Protein AF-A0AAW0PK08-F1 (afdb_monomer)

Secondary structure (DSSP, 8-state):
--SGGGGSBPPHHHHHHT-EE-SS-EE--SB--TT-TTHHHHHHHHHHHHSTT-TTEEEETTEEEE--SSHHHHHHHHHHHHHHHHHTTPPP-GGG---S-SEEEETTEEEETTEEEE-HHHHHHHHTPPPP-SHHHHHHHHHHHHHTGGGSTTHHHHTHHHHHHT-TTS-----HHHHHHHHHHHHHHHS-PPEEPP-TTSPPEEEEEEETTEEEEEEEEE-TTS-EEEEEEEE-------S---TTSSTTSSS-------

Sequence (262 aa):
MLKGYWQVPLTSHASDVSAFVTPDYFLQYTVMPFGLCNAPATFQQLVNKVLGGVPNCRAYLDDIVIYTNDWANHIATLREVFKRLSAATLTLNLAKCEFGQGTVQYLGQQVGGGKVCPVETKIAAIVAFPTPTARRELRRFLGMAGYYRRFCKNFSSVAAPLTALTSPSKPYIWSDECQKSFENLKAILCCTPVLSAPDFQRPFKLEVDASMVGAGAVLLQEDDQGIDHPGGGVTCKQILCAGPVSSALCEGAVGGTWLEFL

InterPro domains:
  IPR000477 Reverse transcriptase domain [PF00078] (3-110)
  IPR000477 Reverse transcriptase domain [PS50878] (1-111)
  IPR041577 Reverse transcriptase/retrotransposon-derived protein, RNase H-like domain [PF17919] (174-229)
  IPR043128 Reverse transcriptase/Diguanylate cyclase domain [G3DSA:3.30.70.270] (3-111)
  IPR043128 Reverse transcriptase/Diguanylate cyclase domain [G3DSA:3.30.70.270] (120-205)
  IPR043502 DNA/RNA polymerase superfamily [SSF56672] (2-230)
  IPR051320 Viral Replication and Maturation Polyprotein [PTHR33064] (2-222)

pLDDT: mean 74.96, std 19.28, range [22.72, 94.0]

Structure (mmCIF, N/CA/C/O backbone):
data_AF-A0AAW0PK08-F1
#
_entry.id   AF-A0AAW0PK08-F1
#
loop_
_atom_site.group_PDB
_atom_site.id
_atom_site.type_symbol
_atom_site.label_atom_id
_atom_site.label_alt_id
_atom_site.label_comp_id
_atom_site.label_asym_id
_atom_site.label_entity_id
_atom_site.label_seq_id
_atom_site.pdbx_PDB_ins_code
_atom_site.Cartn_x
_atom_site.Cartn_y
_atom_site.Cartn_z
_atom_site.occupancy
_atom_site.B_iso_or_equiv
_atom_site.auth_seq_id
_atom_site.auth_comp_id
_atom_site.auth_asym_id
_atom_site.auth_atom_id
_atom_site.pdbx_PDB_model_num
ATOM 1 N N . MET A 1 1 ? -10.060 -6.550 7.400 1.00 62.31 1 MET A N 1
ATOM 2 C CA . MET A 1 1 ? -11.310 -6.813 8.168 1.00 62.31 1 MET A CA 1
ATOM 3 C C . MET A 1 1 ? -12.102 -7.972 7.554 1.00 62.31 1 MET A C 1
ATOM 5 O O . MET A 1 1 ? -11.800 -8.370 6.433 1.00 62.31 1 MET A O 1
ATOM 9 N N . LEU A 1 2 ? -13.091 -8.552 8.252 1.00 67.00 2 LEU A N 1
ATOM 10 C CA . LEU A 1 2 ? -13.945 -9.609 7.682 1.00 67.00 2 LEU A CA 1
ATOM 11 C C . LEU A 1 2 ? -15.169 -8.995 6.988 1.00 67.00 2 LEU A C 1
ATOM 13 O O . LEU A 1 2 ? -16.054 -8.493 7.666 1.00 67.00 2 LEU A O 1
ATOM 17 N N . LYS A 1 3 ? -15.236 -9.050 5.649 1.00 70.62 3 LYS A N 1
ATOM 18 C CA . LYS A 1 3 ? -16.357 -8.492 4.858 1.00 70.62 3 LYS A CA 1
ATOM 19 C C . LYS A 1 3 ? -16.677 -7.023 5.219 1.00 70.62 3 LYS A C 1
ATOM 21 O O . LYS A 1 3 ? -17.840 -6.687 5.409 1.00 70.62 3 LYS A O 1
ATOM 26 N N . GLY A 1 4 ? -15.658 -6.158 5.308 1.00 70.69 4 GLY A N 1
ATOM 27 C CA . GLY A 1 4 ? -15.785 -4.781 5.818 1.00 70.69 4 GLY A CA 1
ATOM 28 C C . GLY A 1 4 ? -16.893 -3.957 5.150 1.00 70.69 4 GLY A C 1
ATOM 29 O O . GLY A 1 4 ? -17.687 -3.322 5.836 1.00 7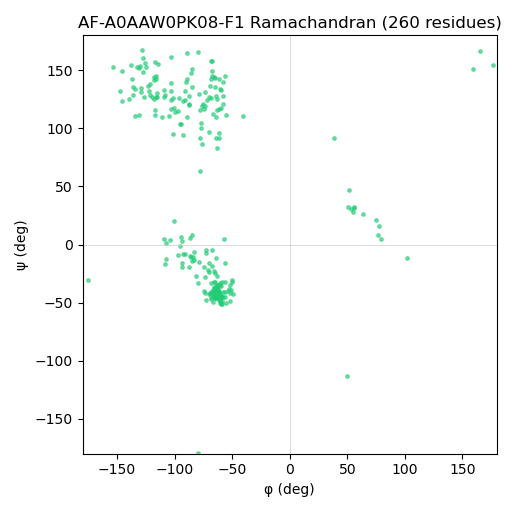0.69 4 GLY A O 1
ATOM 30 N N . TYR A 1 5 ? -17.029 -4.060 3.826 1.00 77.88 5 TYR A N 1
ATOM 31 C CA . TYR A 1 5 ? -18.079 -3.370 3.065 1.00 77.88 5 TYR A CA 1
ATOM 32 C C . TYR A 1 5 ? -19.501 -3.694 3.552 1.00 77.88 5 TYR A C 1
ATOM 34 O O . TYR A 1 5 ? -20.312 -2.793 3.733 1.00 77.88 5 TYR A O 1
ATOM 42 N N . TRP A 1 6 ? -19.774 -4.956 3.885 1.00 81.31 6 TRP A N 1
ATOM 43 C CA . TRP A 1 6 ? -21.103 -5.423 4.297 1.00 81.31 6 TRP A CA 1
ATOM 44 C C . TRP A 1 6 ? -21.511 -4.952 5.698 1.00 81.31 6 TRP A C 1
ATOM 46 O O . TRP A 1 6 ? -22.640 -5.185 6.115 1.00 81.31 6 TRP A O 1
ATOM 56 N N . GLN A 1 7 ? -20.599 -4.315 6.434 1.00 80.50 7 GLN A N 1
ATOM 57 C CA . GLN A 1 7 ? -20.859 -3.764 7.765 1.00 80.50 7 GLN A CA 1
ATOM 58 C C . GLN A 1 7 ? -21.317 -2.300 7.698 1.00 80.50 7 GLN A C 1
ATOM 60 O O . GLN A 1 7 ? -21.727 -1.743 8.712 1.00 80.50 7 GLN A O 1
ATOM 65 N N . VAL A 1 8 ? -21.263 -1.668 6.518 1.00 84.31 8 VAL A N 1
ATOM 66 C CA . VAL A 1 8 ? -21.657 -0.267 6.340 1.00 84.31 8 VAL A CA 1
ATOM 67 C C . VAL A 1 8 ? -23.093 -0.197 5.813 1.00 84.31 8 VAL A C 1
ATOM 69 O O . VAL A 1 8 ? -23.336 -0.638 4.686 1.00 84.31 8 VAL A O 1
ATOM 72 N N . PRO A 1 9 ? -24.050 0.353 6.582 1.00 87.25 9 PRO A N 1
ATOM 73 C CA . PRO A 1 9 ? -25.421 0.519 6.117 1.00 87.25 9 PRO A CA 1
ATOM 74 C C . PRO A 1 9 ? -25.503 1.575 5.008 1.00 87.25 9 PRO A C 1
ATOM 76 O O . PRO A 1 9 ? -24.813 2.598 5.052 1.00 87.25 9 PRO A O 1
ATOM 79 N N . LEU A 1 10 ? -26.360 1.331 4.017 1.00 89.44 10 LEU A N 1
ATOM 80 C CA . LEU A 1 10 ? -26.662 2.299 2.965 1.00 89.44 10 LEU A CA 1
ATOM 81 C C . LEU A 1 10 ? -27.752 3.276 3.423 1.00 89.44 10 LEU A C 1
ATOM 83 O O . LEU A 1 10 ? -28.619 2.944 4.230 1.00 89.44 10 LEU A O 1
ATOM 87 N N . THR A 1 11 ? -27.725 4.495 2.885 1.00 89.56 11 THR A N 1
ATOM 88 C CA . THR A 1 11 ? -28.860 5.423 2.999 1.00 89.56 11 THR A CA 1
ATOM 89 C C . THR A 1 11 ? -30.038 4.893 2.180 1.00 89.56 11 THR A C 1
ATOM 91 O O . THR A 1 11 ? -29.828 4.140 1.230 1.00 89.56 11 THR A O 1
ATOM 94 N N . SER A 1 12 ? -31.270 5.308 2.492 1.00 89.56 12 SER A N 1
ATOM 95 C CA . SER A 1 12 ? -32.465 4.907 1.725 1.00 89.56 12 SER A CA 1
ATOM 96 C C . SER A 1 12 ? -32.292 5.160 0.226 1.00 89.56 12 SER A C 1
ATOM 98 O O . SER A 1 12 ? -32.441 4.249 -0.577 1.00 89.56 12 SER A O 1
ATOM 100 N N . HIS A 1 13 ? -31.832 6.359 -0.136 1.00 89.50 13 HIS A N 1
ATOM 101 C CA . HIS A 1 13 ? -31.550 6.700 -1.527 1.00 89.50 13 HIS A CA 1
ATOM 102 C C . HIS A 1 13 ? -30.487 5.788 -2.166 1.00 89.50 13 HIS A C 1
ATOM 104 O O . HIS A 1 13 ? -30.664 5.325 -3.287 1.00 89.50 13 HIS A O 1
ATOM 110 N N . ALA A 1 14 ? -29.382 5.501 -1.466 1.00 86.75 14 ALA A N 1
ATOM 111 C CA . ALA A 1 14 ? -28.339 4.627 -2.004 1.00 86.75 14 ALA A CA 1
ATOM 112 C C . ALA A 1 14 ? -28.807 3.168 -2.131 1.00 86.75 14 ALA A C 1
ATOM 114 O O . ALA A 1 14 ? -28.396 2.478 -3.062 1.00 86.75 14 ALA A O 1
ATOM 115 N N . SER A 1 15 ? -29.678 2.717 -1.227 1.00 89.38 15 SER A N 1
ATOM 116 C CA . SER A 1 15 ? -30.337 1.415 -1.303 1.00 89.38 15 SER A CA 1
ATOM 117 C C . SER A 1 15 ? -31.181 1.312 -2.576 1.00 89.38 15 SER A C 1
ATOM 119 O O . SER A 1 15 ? -31.001 0.359 -3.329 1.00 89.38 15 SER A O 1
ATOM 121 N N . ASP A 1 16 ? -32.013 2.310 -2.880 1.00 88.81 16 ASP A N 1
ATOM 122 C CA . ASP A 1 16 ? -32.869 2.308 -4.078 1.00 88.81 16 ASP A CA 1
ATOM 123 C C . ASP A 1 16 ? -32.047 2.265 -5.379 1.00 88.81 16 ASP A C 1
ATOM 125 O O . ASP A 1 16 ? -32.368 1.532 -6.313 1.00 88.81 16 ASP A O 1
ATOM 129 N N . VAL A 1 17 ? -30.930 3.001 -5.425 1.00 88.88 17 VAL A N 1
ATOM 130 C CA . VAL A 1 17 ? -30.005 3.006 -6.576 1.00 88.88 17 VAL A CA 1
ATOM 131 C C . VAL A 1 17 ? -29.239 1.683 -6.710 1.00 88.88 17 VAL A C 1
ATOM 133 O O . VAL A 1 17 ? -28.796 1.330 -7.801 1.00 88.88 17 VAL A O 1
ATOM 136 N N . SER A 1 18 ? -29.086 0.931 -5.619 1.00 89.50 18 SER A N 1
ATOM 137 C CA . SER A 1 18 ? -28.386 -0.359 -5.603 1.00 89.50 18 SER A CA 1
ATOM 138 C C . SER A 1 18 ? -29.259 -1.553 -6.010 1.00 89.50 18 SER A C 1
ATOM 140 O O . SER A 1 18 ? -28.832 -2.700 -5.860 1.00 89.50 18 SER A O 1
ATOM 142 N N . ALA A 1 19 ? -30.480 -1.311 -6.491 1.00 90.00 19 ALA A N 1
ATOM 143 C CA . ALA A 1 19 ? -31.404 -2.374 -6.845 1.00 90.00 19 ALA A CA 1
ATOM 144 C C . ALA A 1 19 ? -30.868 -3.276 -7.971 1.00 90.00 19 ALA A C 1
ATOM 146 O O . ALA A 1 19 ? -30.220 -2.827 -8.919 1.00 90.00 19 ALA A O 1
ATOM 147 N N . PHE A 1 20 ? -31.150 -4.571 -7.864 1.00 90.88 20 PHE A N 1
ATOM 148 C CA . PHE A 1 20 ? -30.747 -5.592 -8.819 1.00 90.88 20 PHE A CA 1
ATOM 149 C C . PHE A 1 20 ? -31.887 -6.573 -9.086 1.00 90.88 20 PHE A C 1
ATOM 151 O O . PHE A 1 20 ? -32.783 -6.779 -8.264 1.00 90.88 20 PHE A O 1
ATOM 158 N N . VAL A 1 21 ? -31.835 -7.189 -10.264 1.00 92.81 21 VAL A N 1
ATOM 159 C CA . VAL A 1 21 ? -32.858 -8.123 -10.733 1.00 92.81 21 VAL A CA 1
ATOM 160 C C . VAL A 1 21 ? -32.293 -9.535 -10.714 1.00 92.81 21 VAL A C 1
ATOM 162 O O . VAL A 1 21 ? -31.223 -9.805 -11.257 1.00 92.81 21 VAL A O 1
ATOM 165 N N . THR A 1 22 ? -33.030 -10.436 -10.085 1.00 91.31 22 THR A N 1
ATOM 166 C CA . THR A 1 22 ? -32.895 -11.886 -10.238 1.00 91.31 22 THR A CA 1
ATOM 167 C C . THR A 1 22 ? -34.037 -12.380 -11.134 1.00 91.31 22 THR A C 1
ATOM 169 O O . THR A 1 22 ? -35.017 -11.650 -11.278 1.00 91.31 22 THR A O 1
ATOM 172 N N . PRO A 1 23 ? -33.960 -13.581 -11.739 1.00 94.00 23 PRO A N 1
ATOM 173 C CA . PRO A 1 23 ? -35.020 -14.084 -12.623 1.00 94.00 23 PRO A CA 1
ATOM 174 C C . PRO A 1 23 ? -36.431 -14.005 -12.022 1.00 94.00 23 PRO A C 1
ATOM 176 O O . PRO A 1 23 ? -37.384 -13.746 -12.750 1.00 94.00 23 PRO A O 1
ATOM 179 N N . ASP A 1 24 ? -36.533 -14.154 -10.699 1.00 93.94 24 ASP A N 1
ATOM 180 C CA . ASP A 1 24 ? -37.806 -14.225 -9.983 1.00 93.94 24 ASP A CA 1
ATOM 181 C C . ASP A 1 24 ? -38.119 -12.974 -9.135 1.00 93.94 24 ASP A C 1
ATOM 183 O O . ASP A 1 24 ? -39.267 -12.781 -8.738 1.00 93.94 24 ASP A O 1
ATOM 187 N N . TYR A 1 25 ? -37.133 -12.110 -8.839 1.00 93.19 25 TYR A N 1
ATOM 188 C CA . TYR A 1 25 ? -37.300 -11.001 -7.884 1.00 93.19 25 TYR A CA 1
ATOM 189 C C . TYR A 1 25 ? -36.522 -9.734 -8.234 1.00 93.19 25 TYR A C 1
ATOM 191 O O . TYR A 1 25 ? -35.394 -9.783 -8.728 1.00 93.19 25 TYR A O 1
ATOM 199 N N . PHE A 1 26 ? -37.094 -8.598 -7.837 1.00 92.31 26 PHE A N 1
ATOM 200 C CA . PHE A 1 26 ? -36.435 -7.298 -7.775 1.00 92.31 26 PHE A CA 1
ATOM 201 C C . PHE A 1 26 ? -36.039 -7.005 -6.323 1.00 92.31 26 PHE A C 1
ATOM 203 O O . PHE A 1 26 ? -36.903 -6.947 -5.449 1.00 92.31 26 PHE A O 1
ATOM 210 N N . LEU A 1 27 ? -34.741 -6.871 -6.054 1.00 92.62 27 LEU A N 1
ATOM 211 C CA . LEU A 1 27 ? -34.191 -6.723 -4.704 1.00 92.62 27 LEU A CA 1
ATOM 212 C C . LEU A 1 27 ? -33.284 -5.497 -4.625 1.00 92.62 27 LEU A C 1
ATOM 214 O O . LEU A 1 27 ? -32.778 -5.021 -5.635 1.00 92.62 27 LEU A O 1
ATOM 218 N N . GLN A 1 28 ? -33.037 -5.010 -3.412 1.00 91.50 28 GLN A N 1
ATOM 219 C CA . GLN A 1 28 ? -32.119 -3.902 -3.150 1.00 91.50 28 GLN A CA 1
ATOM 220 C C . GLN A 1 28 ? -31.184 -4.226 -1.990 1.00 91.50 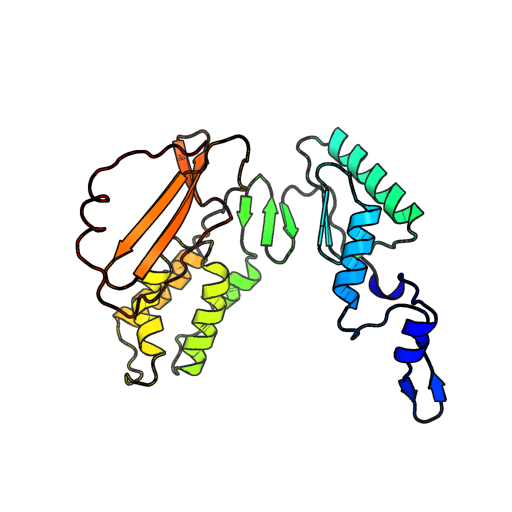28 GLN A C 1
ATOM 222 O O . GLN A 1 28 ? -31.532 -5.012 -1.104 1.00 91.50 28 GLN A O 1
ATOM 227 N N . TYR A 1 29 ? -29.992 -3.628 -1.988 1.00 91.62 29 TYR A N 1
ATOM 228 C CA . TYR A 1 29 ? -29.045 -3.810 -0.895 1.00 91.62 29 TYR A CA 1
ATOM 229 C C . TYR A 1 29 ? -29.328 -2.842 0.252 1.00 91.62 29 TYR A C 1
ATOM 231 O O . TYR A 1 29 ? -29.493 -1.645 0.052 1.00 91.62 29 TYR A O 1
ATOM 239 N N . THR A 1 30 ? -29.300 -3.353 1.480 1.00 88.88 30 THR A N 1
ATOM 240 C CA . THR A 1 30 ? -29.405 -2.544 2.708 1.00 88.88 30 THR A CA 1
ATOM 241 C C . THR A 1 30 ? -28.040 -2.158 3.284 1.00 88.88 30 THR A C 1
ATOM 243 O O . THR A 1 30 ? -27.920 -1.207 4.057 1.00 88.88 30 THR A O 1
ATOM 246 N N . VAL A 1 31 ? -26.994 -2.879 2.884 1.00 89.56 31 VAL A N 1
ATOM 247 C CA . VAL A 1 31 ? -25.594 -2.664 3.265 1.00 89.56 31 VAL A CA 1
ATOM 248 C C . VAL A 1 31 ? -24.743 -2.535 2.015 1.00 89.56 31 VAL A C 1
ATOM 250 O O . VAL A 1 31 ? -25.127 -3.029 0.962 1.00 89.56 31 VAL A O 1
ATOM 253 N N . MET A 1 32 ? -23.593 -1.880 2.117 1.00 88.94 32 MET A N 1
ATOM 254 C CA . MET A 1 32 ? -22.754 -1.544 0.972 1.00 88.94 32 MET A CA 1
ATOM 255 C C . MET A 1 32 ? -22.218 -2.808 0.263 1.00 88.94 32 MET A C 1
ATOM 257 O O . MET A 1 32 ? -21.356 -3.503 0.813 1.00 88.94 32 MET A O 1
ATOM 261 N N . PRO A 1 33 ? -22.693 -3.122 -0.963 1.00 87.94 33 PRO A N 1
ATOM 262 C CA . PRO A 1 33 ? -22.218 -4.270 -1.716 1.00 87.94 33 PRO A CA 1
ATOM 263 C C . PRO A 1 33 ? -20.882 -3.967 -2.399 1.00 87.94 33 PRO A C 1
ATOM 265 O O . PRO A 1 33 ? -20.466 -2.816 -2.572 1.00 87.94 33 PRO A O 1
ATOM 268 N N . PHE A 1 34 ? -20.220 -5.026 -2.857 1.00 82.62 34 PHE A N 1
ATOM 269 C CA . PHE A 1 34 ? -19.092 -4.886 -3.771 1.00 82.62 34 PHE A CA 1
ATOM 270 C C . PHE A 1 34 ? -19.562 -4.363 -5.136 1.00 82.62 34 PHE A C 1
ATOM 272 O O . PHE A 1 34 ? -20.636 -4.723 -5.606 1.00 82.62 34 PHE A O 1
ATOM 279 N N . GLY A 1 35 ? -18.732 -3.544 -5.787 1.00 83.06 35 GLY A N 1
ATOM 280 C CA . GLY A 1 35 ? -18.992 -3.028 -7.138 1.00 83.06 35 GLY A CA 1
ATOM 281 C C . GLY A 1 35 ? -19.498 -1.585 -7.198 1.00 83.06 35 GLY A C 1
ATOM 282 O O . GLY A 1 35 ? -19.466 -0.988 -8.270 1.00 83.06 35 GLY A O 1
ATOM 283 N N . LEU A 1 36 ? -19.884 -0.977 -6.070 1.00 84.38 36 LEU A N 1
ATOM 284 C CA . LEU A 1 36 ? -20.163 0.462 -6.035 1.00 84.38 36 LEU A CA 1
ATOM 285 C C . LEU A 1 36 ? -18.864 1.264 -6.192 1.00 84.38 36 LEU A C 1
ATOM 287 O O . LEU A 1 36 ? -17.929 1.089 -5.410 1.00 84.38 36 LEU A O 1
ATOM 291 N N . CYS A 1 37 ? -18.830 2.201 -7.147 1.00 84.00 37 CYS A N 1
ATOM 292 C CA . CYS A 1 37 ? -17.642 3.019 -7.441 1.00 84.00 37 CYS A CA 1
ATOM 293 C C . CYS A 1 37 ? -17.054 3.721 -6.207 1.00 84.00 37 CYS A C 1
ATOM 295 O O . CYS A 1 37 ? -15.837 3.796 -6.060 1.00 84.00 37 CYS A O 1
ATOM 297 N N . ASN A 1 38 ? -17.907 4.209 -5.304 1.00 84.75 38 ASN A N 1
ATOM 298 C CA . ASN A 1 38 ? -17.476 4.991 -4.143 1.00 84.75 38 ASN A CA 1
ATOM 299 C C . ASN A 1 38 ? -17.301 4.162 -2.864 1.00 84.75 38 ASN A C 1
ATOM 301 O O . ASN A 1 38 ? -16.882 4.710 -1.846 1.00 84.75 38 AS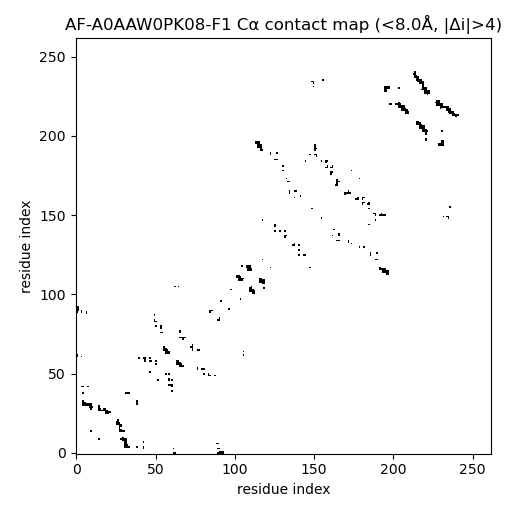N A O 1
ATOM 305 N N . ALA A 1 39 ? -17.572 2.853 -2.901 1.00 85.00 39 ALA A N 1
ATOM 306 C CA . ALA A 1 39 ? -17.511 2.015 -1.707 1.00 85.00 39 ALA A CA 1
ATOM 307 C C . ALA A 1 39 ? -16.144 2.053 -0.990 1.00 85.00 39 ALA A C 1
ATOM 309 O O . ALA A 1 39 ? -16.132 2.234 0.231 1.00 85.00 39 ALA A O 1
ATOM 310 N N . PRO A 1 40 ? -14.988 1.963 -1.684 1.00 85.19 40 PRO A N 1
ATOM 311 C CA . PRO A 1 40 ? -13.681 2.022 -1.022 1.00 85.19 40 PRO A CA 1
ATOM 312 C C . PRO A 1 40 ? -13.423 3.365 -0.329 1.00 85.19 40 PRO A C 1
ATOM 314 O O . PRO A 1 40 ? -12.889 3.404 0.777 1.00 85.19 40 PRO A O 1
ATOM 317 N N . ALA A 1 41 ? -13.839 4.472 -0.952 1.00 86.75 41 ALA A N 1
ATOM 318 C CA . ALA A 1 41 ? -13.656 5.811 -0.399 1.00 86.75 41 ALA A CA 1
ATOM 319 C C . ALA A 1 41 ? -14.519 6.024 0.853 1.00 86.75 41 ALA A C 1
ATOM 321 O O . ALA A 1 41 ? -14.023 6.504 1.873 1.00 86.75 41 ALA A O 1
ATOM 322 N N . THR A 1 42 ? -15.790 5.615 0.805 1.00 87.25 42 THR A N 1
ATOM 323 C CA . THR A 1 42 ? -16.698 5.672 1.957 1.00 87.25 42 THR A CA 1
ATOM 324 C C . THR A 1 42 ? -16.195 4.797 3.104 1.00 87.25 42 THR A C 1
ATOM 326 O O . THR A 1 42 ? -16.191 5.235 4.255 1.00 87.25 42 THR A O 1
ATOM 329 N N . PHE A 1 43 ? -15.700 3.593 2.800 1.00 86.50 43 PHE A N 1
ATOM 330 C CA . PHE A 1 43 ? -15.126 2.707 3.808 1.00 86.50 43 PHE A CA 1
ATOM 331 C C . PHE A 1 43 ? -13.868 3.305 4.449 1.00 86.50 43 PHE A C 1
ATOM 333 O O . PHE A 1 43 ? -13.769 3.361 5.673 1.00 86.50 43 PHE A O 1
ATOM 340 N N . GLN A 1 44 ? -12.945 3.852 3.652 1.00 87.88 44 GLN A N 1
ATOM 341 C CA . GLN A 1 44 ? -11.758 4.531 4.178 1.00 87.88 44 GLN A CA 1
ATOM 342 C C . GLN A 1 44 ? -12.130 5.703 5.097 1.00 87.88 44 GLN A C 1
ATOM 344 O O . GLN A 1 44 ? -11.502 5.891 6.138 1.00 87.88 44 GLN A O 1
ATOM 349 N N . GLN A 1 45 ? -13.152 6.489 4.746 1.00 88.12 45 GLN A N 1
ATOM 350 C CA . GLN A 1 45 ? -13.627 7.581 5.598 1.00 88.12 45 GLN A CA 1
ATOM 351 C C . GLN A 1 45 ? -14.177 7.074 6.935 1.00 88.12 45 GLN A C 1
ATOM 353 O O . GLN A 1 45 ? -13.897 7.682 7.967 1.00 88.12 45 GLN A O 1
ATOM 358 N N . LEU A 1 46 ? -14.927 5.969 6.936 1.00 88.44 46 LEU A N 1
ATOM 359 C CA . LEU A 1 46 ? -15.399 5.329 8.164 1.00 88.44 46 LEU A CA 1
ATOM 360 C C . LEU A 1 46 ? -14.219 4.895 9.039 1.00 88.44 46 LEU A C 1
ATOM 362 O O . LEU A 1 46 ? -14.159 5.262 10.210 1.00 88.44 46 LEU A O 1
ATOM 366 N N . VAL A 1 47 ? -13.258 4.172 8.465 1.00 88.38 47 VAL A N 1
ATOM 367 C CA . VAL A 1 47 ? -12.079 3.687 9.193 1.00 88.38 47 VAL A CA 1
ATOM 368 C C . VAL A 1 47 ? -11.258 4.855 9.752 1.00 88.38 47 VAL A C 1
ATOM 370 O O . VAL A 1 47 ? -10.872 4.825 10.919 1.00 88.38 47 VAL A O 1
ATOM 373 N N . ASN A 1 48 ? -11.078 5.930 8.978 1.00 88.56 48 ASN A N 1
ATOM 374 C CA . ASN A 1 48 ? -10.412 7.152 9.435 1.00 88.56 48 ASN A CA 1
ATOM 375 C C . ASN A 1 48 ? -11.163 7.849 10.577 1.00 88.56 48 ASN A C 1
ATOM 377 O O . ASN A 1 48 ? -10.524 8.417 11.456 1.00 88.56 48 ASN A O 1
ATOM 381 N N . LYS A 1 49 ? -12.502 7.819 10.590 1.00 89.69 49 LYS A N 1
ATOM 382 C CA . LYS A 1 49 ? -13.303 8.364 11.699 1.00 89.69 49 LYS A CA 1
ATOM 383 C C . LYS A 1 49 ? -13.177 7.512 12.960 1.00 89.69 49 LYS A C 1
ATOM 385 O O . LYS A 1 49 ? -13.016 8.061 14.043 1.00 89.69 49 LYS A O 1
ATOM 390 N N . VAL A 1 50 ? -13.217 6.185 12.826 1.00 89.25 50 VAL A N 1
ATOM 391 C CA . VAL A 1 50 ? -13.121 5.252 13.963 1.00 89.25 50 VAL A CA 1
ATOM 392 C C . VAL A 1 50 ? -11.720 5.281 14.580 1.00 89.25 50 VAL A C 1
ATOM 394 O O . VAL A 1 50 ? -11.572 5.394 15.795 1.00 89.25 50 VAL A O 1
ATOM 397 N N . LEU A 1 51 ? -10.676 5.222 13.755 1.00 88.19 51 LEU A N 1
ATOM 398 C CA . LEU A 1 51 ? -9.280 5.167 14.205 1.00 88.19 51 LEU A CA 1
ATOM 399 C C . LEU A 1 51 ? -8.610 6.546 14.276 1.00 88.19 51 LEU A C 1
ATOM 401 O O . LEU A 1 51 ? -7.429 6.650 14.607 1.00 88.19 51 LEU A O 1
ATOM 405 N N . GLY A 1 52 ? -9.357 7.613 13.992 1.00 87.50 52 GLY A N 1
ATOM 406 C CA . GLY A 1 52 ? -8.860 8.983 14.003 1.00 87.50 52 GLY A CA 1
ATOM 407 C C . GLY A 1 52 ? -8.292 9.373 15.366 1.00 87.50 52 GLY A C 1
ATOM 408 O O . GLY A 1 52 ? -8.941 9.206 16.399 1.00 87.50 52 GLY A O 1
ATOM 409 N N . GLY A 1 53 ? -7.061 9.881 15.379 1.00 85.00 53 GLY A N 1
ATOM 410 C CA . GLY A 1 53 ? -6.383 10.312 16.604 1.00 85.00 53 GLY A CA 1
ATOM 411 C C . GLY A 1 53 ? -5.777 9.187 17.448 1.00 85.00 53 GLY A C 1
ATOM 412 O O . GLY A 1 53 ? -5.258 9.475 18.521 1.00 85.00 53 GLY A O 1
ATOM 413 N N . VAL A 1 54 ? -5.806 7.925 16.997 1.00 86.50 54 VAL A N 1
ATOM 414 C CA . VAL A 1 54 ? -4.997 6.870 17.628 1.00 86.50 54 VAL A CA 1
ATOM 415 C C . VAL A 1 54 ? -3.534 7.057 17.200 1.00 86.50 54 VAL A C 1
ATOM 417 O O . VAL A 1 54 ? -3.252 7.033 15.997 1.00 86.50 54 VAL A O 1
ATOM 420 N N . PRO A 1 55 ? -2.590 7.253 18.138 1.00 82.12 55 PRO A N 1
ATOM 421 C CA . PRO A 1 55 ? -1.185 7.421 17.794 1.00 82.12 55 PRO A CA 1
ATOM 422 C C . PRO A 1 55 ? -0.620 6.129 17.198 1.00 82.12 55 PRO A C 1
ATOM 424 O O . PRO A 1 55 ? -0.984 5.027 17.603 1.00 82.12 55 PRO A O 1
ATOM 427 N N . ASN A 1 56 ? 0.285 6.277 16.230 1.00 85.19 56 ASN A N 1
ATOM 428 C CA . ASN A 1 56 ? 1.005 5.175 15.586 1.00 85.19 56 ASN A CA 1
ATOM 429 C C . ASN A 1 56 ? 0.121 4.051 15.007 1.00 85.19 56 ASN A C 1
ATOM 431 O O . ASN A 1 56 ? 0.510 2.884 14.938 1.00 85.19 56 ASN A O 1
ATOM 435 N N . CYS A 1 57 ? -1.080 4.425 14.572 1.00 86.94 57 CYS A N 1
ATOM 436 C CA . CYS A 1 57 ? -2.007 3.566 13.859 1.00 86.94 57 CYS A CA 1
ATOM 437 C C . CYS A 1 57 ? -2.213 4.131 12.453 1.00 86.94 57 CYS A C 1
ATOM 439 O O . CYS A 1 57 ? -2.525 5.312 12.275 1.00 86.94 57 CYS A O 1
ATOM 441 N N . ARG A 1 58 ? -2.022 3.295 11.435 1.00 86.31 58 ARG A N 1
ATOM 442 C CA . ARG A 1 58 ? -2.326 3.633 10.044 1.00 86.31 58 ARG A CA 1
ATOM 443 C C . ARG A 1 58 ? -3.299 2.605 9.510 1.00 86.31 58 ARG A C 1
ATOM 445 O O . ARG A 1 58 ? -3.139 1.411 9.736 1.00 86.31 58 ARG A O 1
ATOM 452 N N . ALA A 1 59 ? -4.301 3.083 8.793 1.00 85.38 59 ALA A N 1
ATOM 453 C CA . ALA A 1 59 ? -5.296 2.224 8.188 1.00 85.38 59 ALA A CA 1
ATOM 454 C C . ALA A 1 59 ? -5.444 2.564 6.712 1.00 85.38 59 ALA A C 1
ATOM 456 O O . ALA A 1 59 ? -5.592 3.733 6.343 1.00 85.38 59 ALA A O 1
ATOM 457 N N . TYR A 1 60 ? -5.408 1.533 5.881 1.00 82.19 60 TYR A N 1
ATOM 458 C CA . TYR A 1 60 ? -5.646 1.626 4.455 1.00 82.19 60 TYR A CA 1
ATOM 459 C C . TYR A 1 60 ? -6.661 0.560 4.057 1.00 82.19 60 TYR A C 1
ATOM 461 O O . TYR A 1 60 ? -6.378 -0.636 4.090 1.00 82.19 60 TYR A O 1
ATOM 469 N N . LEU A 1 61 ? -7.854 1.011 3.679 1.00 79.31 61 LEU A N 1
ATOM 470 C CA . LEU A 1 61 ? -9.019 0.184 3.401 1.00 79.31 61 LEU A CA 1
ATOM 471 C C . LEU A 1 61 ? -9.263 -0.820 4.539 1.00 79.31 61 LEU A C 1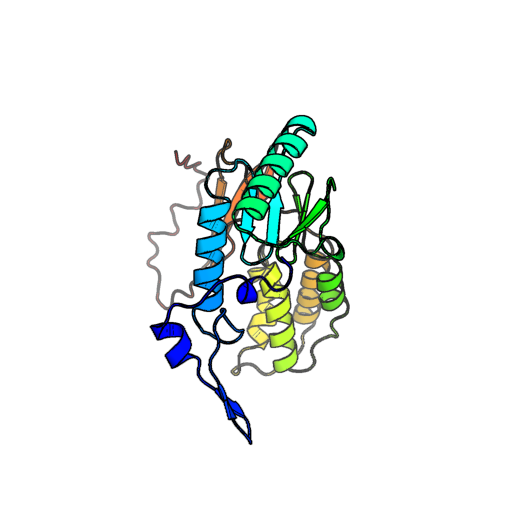
ATOM 473 O O . LEU A 1 61 ? -9.606 -0.428 5.652 1.00 79.31 61 LEU A O 1
ATOM 477 N N . ASP A 1 62 ? -9.090 -2.107 4.251 1.00 78.19 62 ASP A N 1
ATOM 478 C CA . ASP A 1 62 ? -9.339 -3.219 5.163 1.00 78.19 62 ASP A CA 1
ATOM 479 C C . ASP A 1 62 ? -8.150 -3.560 6.077 1.00 78.19 62 ASP A C 1
ATOM 481 O O . ASP A 1 62 ? -8.329 -4.355 7.013 1.00 78.19 62 ASP A O 1
ATOM 485 N N . ASP A 1 63 ? -6.974 -2.983 5.811 1.00 83.19 63 ASP A N 1
ATOM 486 C CA . ASP A 1 63 ? -5.716 -3.289 6.486 1.00 83.19 63 ASP A CA 1
ATOM 487 C C . ASP A 1 63 ? -5.375 -2.198 7.506 1.00 83.19 63 ASP A C 1
ATOM 489 O O . ASP A 1 63 ? -5.284 -1.011 7.184 1.00 83.19 63 ASP A O 1
ATOM 493 N N . ILE A 1 64 ? -5.169 -2.612 8.755 1.00 87.69 64 ILE A N 1
ATOM 494 C CA . ILE A 1 64 ? -4.755 -1.739 9.856 1.00 87.69 64 ILE A CA 1
ATOM 495 C C . ILE A 1 64 ? -3.373 -2.191 10.302 1.00 87.69 64 ILE A C 1
ATOM 497 O O . ILE A 1 64 ? -3.185 -3.359 10.637 1.00 87.69 64 ILE A O 1
ATOM 501 N N . VAL A 1 65 ? -2.427 -1.258 10.342 1.00 89.31 65 VAL A N 1
ATOM 502 C CA . VAL A 1 65 ? -1.087 -1.474 10.879 1.00 89.31 65 VAL A CA 1
ATOM 503 C C . VAL A 1 65 ? -0.882 -0.600 12.112 1.00 89.31 65 VAL A C 1
ATOM 505 O O . VAL A 1 65 ? -1.157 0.602 12.108 1.00 89.31 65 VAL A O 1
ATOM 508 N N . ILE A 1 66 ? -0.402 -1.228 13.180 1.00 89.69 66 ILE A N 1
ATOM 509 C CA . ILE A 1 66 ? -0.054 -0.580 14.443 1.00 89.69 66 ILE A CA 1
ATOM 510 C C . ILE A 1 66 ? 1.437 -0.797 14.643 1.00 89.69 66 ILE A C 1
ATOM 512 O O . ILE A 1 66 ? 1.905 -1.934 14.612 1.00 89.69 66 ILE A O 1
ATOM 516 N N . TYR A 1 67 ? 2.180 0.282 14.845 1.00 87.62 67 TYR A N 1
ATOM 517 C CA . TYR A 1 67 ? 3.627 0.239 15.028 1.00 87.62 67 TYR A CA 1
ATOM 518 C C . TYR A 1 67 ? 4.001 1.022 16.279 1.00 87.62 67 TYR A C 1
ATOM 520 O O . TYR A 1 67 ? 3.496 2.105 16.515 1.00 87.62 67 TYR A O 1
ATOM 528 N N . THR A 1 68 ? 4.866 0.485 17.126 1.00 87.75 68 THR A N 1
ATOM 529 C CA . THR A 1 68 ? 5.301 1.154 18.361 1.00 87.75 68 THR A CA 1
ATOM 530 C C . THR A 1 68 ? 6.688 0.654 18.728 1.00 87.75 68 THR A C 1
ATOM 532 O O . THR A 1 68 ? 7.012 -0.491 18.425 1.00 87.75 68 THR A O 1
ATOM 535 N N . ASN A 1 69 ? 7.467 1.472 19.434 1.00 85.56 69 ASN A N 1
ATOM 536 C CA . ASN A 1 69 ? 8.819 1.094 19.856 1.00 85.56 69 ASN A CA 1
ATOM 537 C C . ASN A 1 69 ? 8.823 0.228 21.129 1.00 85.56 69 ASN A C 1
ATOM 539 O O . ASN A 1 69 ? 9.705 -0.607 21.292 1.00 85.56 69 ASN A O 1
ATOM 543 N N . ASP A 1 70 ? 7.805 0.370 21.989 1.00 87.94 70 ASP A N 1
ATOM 544 C CA . ASP A 1 70 ? 7.716 -0.348 23.267 1.00 87.94 70 ASP A CA 1
ATOM 545 C C . ASP A 1 70 ? 6.527 -1.301 23.319 1.00 87.94 70 ASP A C 1
ATOM 547 O O . ASP A 1 70 ? 5.415 -0.962 22.902 1.00 87.94 70 ASP A O 1
ATOM 551 N N . TRP A 1 71 ? 6.723 -2.458 23.951 1.00 88.06 71 TRP A N 1
ATOM 552 C CA . TRP A 1 71 ? 5.668 -3.456 24.131 1.00 88.06 71 TRP A CA 1
ATOM 553 C C . TRP A 1 71 ? 4.489 -2.944 24.972 1.00 88.06 71 TRP A C 1
ATOM 555 O O . TRP A 1 71 ? 3.329 -3.178 24.632 1.00 88.06 71 TRP A O 1
ATOM 565 N N . ALA A 1 72 ? 4.760 -2.195 26.045 1.00 90.88 72 ALA A N 1
ATOM 566 C CA . ALA A 1 72 ? 3.710 -1.638 26.900 1.00 90.88 72 ALA A CA 1
ATOM 567 C C . ALA A 1 72 ? 2.802 -0.664 26.124 1.00 90.88 72 ALA A C 1
ATOM 569 O O . ALA A 1 72 ? 1.573 -0.770 26.184 1.00 90.88 72 ALA A O 1
ATOM 570 N N . ASN A 1 73 ? 3.411 0.220 25.326 1.00 90.12 73 ASN A N 1
ATOM 571 C CA . ASN A 1 73 ? 2.704 1.147 24.444 1.00 90.12 73 ASN A CA 1
ATOM 572 C C . ASN A 1 73 ? 1.954 0.403 23.327 1.00 90.12 73 ASN A C 1
ATOM 574 O O . ASN A 1 73 ? 0.831 0.783 22.984 1.00 90.12 73 ASN A O 1
ATOM 578 N N . HIS A 1 74 ? 2.525 -0.689 22.806 1.00 90.38 74 HIS A N 1
ATOM 579 C CA . HIS A 1 74 ? 1.879 -1.543 21.808 1.00 90.38 74 HIS A CA 1
ATOM 580 C C . HIS A 1 74 ? 0.556 -2.116 22.322 1.00 90.38 74 HIS A C 1
ATOM 582 O O . HIS A 1 74 ? -0.486 -1.969 21.683 1.00 90.38 74 HIS A O 1
ATOM 588 N N . ILE A 1 75 ? 0.575 -2.719 23.515 1.00 91.50 75 ILE A N 1
ATOM 589 C CA . ILE A 1 75 ? -0.613 -3.318 24.133 1.00 91.50 75 ILE A CA 1
ATOM 590 C C . ILE A 1 75 ? -1.663 -2.256 24.472 1.00 91.50 75 ILE A C 1
ATOM 592 O O . ILE A 1 75 ? -2.855 -2.489 24.263 1.00 91.50 75 ILE A O 1
ATOM 596 N N . ALA A 1 76 ? -1.247 -1.086 24.965 1.00 91.94 76 ALA A N 1
ATOM 597 C CA . ALA A 1 76 ? -2.164 0.023 25.225 1.00 91.94 76 ALA A CA 1
ATOM 598 C C . ALA A 1 76 ? -2.869 0.488 23.937 1.00 91.94 76 ALA A C 1
ATOM 600 O O . ALA A 1 76 ? -4.094 0.625 23.915 1.00 91.94 76 ALA A O 1
ATOM 601 N N . THR A 1 77 ? -2.111 0.641 22.848 1.00 91.62 77 THR A N 1
ATOM 602 C CA . THR A 1 77 ? -2.637 1.048 21.537 1.00 91.62 77 THR A CA 1
ATOM 603 C C . THR A 1 77 ? -3.575 -0.012 20.958 1.00 91.62 77 THR A C 1
ATOM 605 O O . THR A 1 77 ? -4.671 0.318 20.511 1.00 91.62 77 THR A O 1
ATOM 608 N N . LEU A 1 78 ? -3.206 -1.296 21.031 1.00 91.75 78 LEU A N 1
ATOM 609 C CA . LEU A 1 78 ? -4.055 -2.410 20.595 1.00 91.75 78 LEU A CA 1
ATOM 610 C C . LEU A 1 78 ? -5.395 -2.441 21.334 1.00 91.75 78 LEU A C 1
ATOM 612 O O . LEU A 1 78 ? -6.439 -2.595 20.702 1.00 91.75 78 LEU A O 1
ATOM 616 N N . ARG A 1 79 ? -5.386 -2.262 22.661 1.00 92.25 79 ARG A N 1
ATOM 617 C CA . ARG A 1 79 ? -6.622 -2.209 23.459 1.00 92.25 79 ARG A CA 1
ATOM 618 C C . ARG A 1 79 ? -7.532 -1.073 23.015 1.00 92.25 79 ARG A C 1
ATOM 620 O O . ARG A 1 79 ? -8.733 -1.290 22.874 1.00 92.25 79 ARG A O 1
ATOM 627 N N . GLU A 1 80 ? -6.973 0.109 22.776 1.00 92.44 80 GLU A N 1
ATOM 628 C CA . GLU A 1 80 ? -7.748 1.254 22.300 1.00 92.44 80 GLU A CA 1
ATOM 629 C C . GLU A 1 80 ? -8.327 0.996 20.903 1.00 92.44 80 GLU A C 1
ATOM 631 O O . GLU A 1 80 ? -9.519 1.206 20.680 1.00 92.44 80 GLU A O 1
ATOM 636 N N . VAL A 1 81 ? -7.530 0.450 19.979 1.00 91.81 81 VAL A N 1
ATOM 637 C CA . VAL A 1 81 ? -8.004 0.081 18.637 1.00 91.81 81 VAL A CA 1
ATOM 638 C C . VAL A 1 81 ? -9.144 -0.935 18.718 1.00 91.81 81 VAL A C 1
ATOM 640 O O . VAL A 1 81 ? -10.196 -0.713 18.120 1.00 91.81 81 VAL A O 1
ATOM 643 N N . PHE A 1 82 ? -8.998 -2.013 19.492 1.00 91.44 82 PHE A N 1
ATOM 644 C CA . PHE A 1 82 ? -10.057 -3.015 19.645 1.00 91.44 82 PHE A CA 1
ATOM 645 C C . PHE A 1 82 ? -11.315 -2.450 20.297 1.00 91.44 82 PHE A C 1
ATOM 647 O O . PHE A 1 82 ? -12.420 -2.768 19.858 1.00 91.44 82 PHE A O 1
ATOM 654 N N . LYS A 1 83 ? -11.172 -1.568 21.291 1.00 93.19 83 LYS A N 1
ATOM 655 C CA . LYS A 1 83 ? -12.305 -0.883 21.917 1.00 93.19 83 LYS A CA 1
ATOM 656 C C . LYS A 1 83 ? -13.086 -0.055 20.897 1.00 93.19 83 LYS A C 1
ATOM 658 O O . LYS A 1 83 ? -14.312 -0.142 20.855 1.00 93.19 83 LYS A O 1
ATOM 663 N N . ARG A 1 84 ? -12.397 0.708 20.044 1.00 91.94 84 ARG A N 1
ATOM 664 C CA . ARG A 1 84 ? -13.044 1.527 19.007 1.00 91.94 84 ARG A CA 1
ATOM 665 C C . ARG A 1 84 ? -13.678 0.696 17.902 1.00 91.94 84 ARG A C 1
ATOM 667 O O . ARG A 1 84 ? -14.795 0.995 17.494 1.00 91.94 84 ARG A O 1
ATOM 674 N N . LEU A 1 85 ? -13.005 -0.363 17.453 1.00 89.62 85 LEU A N 1
ATOM 675 C CA . LEU A 1 85 ? -13.571 -1.294 16.477 1.00 89.62 85 LEU A CA 1
ATOM 676 C C . LEU A 1 85 ? -14.831 -1.971 17.027 1.00 89.62 85 LEU A C 1
ATOM 678 O O . LEU A 1 85 ? -15.843 -2.015 16.334 1.00 89.62 85 LEU A O 1
ATOM 682 N N . SER A 1 86 ? -14.805 -2.408 18.290 1.00 90.62 86 SER A N 1
ATOM 683 C CA . SER A 1 86 ? -15.975 -2.979 18.962 1.00 90.62 86 SER A CA 1
ATOM 684 C C . SER A 1 86 ? -17.118 -1.971 19.085 1.00 90.62 86 SER A C 1
ATOM 686 O O . SER A 1 86 ? -18.265 -2.333 18.838 1.00 90.62 86 SER A O 1
ATOM 688 N N . ALA A 1 87 ? -16.828 -0.711 19.429 1.00 90.44 87 ALA A N 1
ATOM 689 C CA . ALA A 1 87 ? -17.836 0.348 19.512 1.00 90.44 87 ALA A CA 1
ATOM 690 C C . ALA A 1 87 ? -18.456 0.682 18.144 1.00 90.44 87 ALA A C 1
ATOM 692 O O . ALA A 1 87 ? -19.632 1.021 18.064 1.00 90.44 87 ALA A O 1
ATOM 693 N N . ALA A 1 88 ? -17.678 0.550 17.068 1.00 87.19 88 ALA A N 1
ATOM 694 C CA . ALA A 1 88 ? -18.128 0.726 15.690 1.00 87.19 88 ALA A CA 1
ATOM 695 C C . ALA A 1 88 ? -18.723 -0.552 15.068 1.00 87.19 88 ALA A C 1
ATOM 697 O O . ALA A 1 88 ? -19.022 -0.560 13.876 1.00 87.19 88 ALA A O 1
ATOM 698 N N . THR A 1 89 ? -18.884 -1.636 15.838 1.00 87.00 89 THR A N 1
ATOM 699 C CA . THR A 1 89 ? -19.367 -2.950 15.364 1.00 87.00 89 THR A CA 1
ATOM 700 C C . THR A 1 89 ? -18.555 -3.539 14.200 1.00 87.00 89 THR A C 1
ATOM 702 O O . THR A 1 89 ? -19.063 -4.323 13.400 1.00 87.00 89 THR A O 1
ATOM 705 N N . LEU A 1 90 ? -17.268 -3.184 14.111 1.00 85.44 90 LEU A N 1
ATOM 706 C CA . LEU A 1 90 ? -16.373 -3.660 13.063 1.00 85.44 90 LEU A CA 1
ATOM 707 C C . LEU A 1 90 ? -15.714 -4.983 13.456 1.00 85.44 90 LEU A C 1
ATOM 709 O O . LEU A 1 90 ? -15.083 -5.095 14.507 1.00 85.44 90 LEU A O 1
ATOM 713 N N . THR A 1 91 ? -15.819 -5.984 12.580 1.00 84.75 91 THR A N 1
ATOM 714 C CA . THR A 1 91 ? -15.311 -7.339 12.864 1.00 84.75 91 THR A CA 1
ATOM 715 C C . THR A 1 91 ? -13.972 -7.608 12.177 1.00 84.75 91 THR A C 1
ATOM 717 O O . THR A 1 91 ? -13.832 -7.497 10.952 1.00 84.75 91 THR A O 1
ATOM 720 N N . LEU A 1 92 ? -12.975 -8.018 12.966 1.00 85.81 92 LEU A N 1
ATOM 721 C CA . LEU A 1 92 ? -11.662 -8.433 12.473 1.00 85.81 92 LEU A CA 1
ATOM 722 C C . LEU A 1 92 ? -11.656 -9.913 12.082 1.00 85.81 92 LEU A C 1
ATOM 724 O O . LEU A 1 92 ? -12.326 -10.742 12.692 1.00 85.81 92 LEU A O 1
ATOM 728 N N . ASN A 1 93 ? -10.862 -10.253 11.067 1.00 85.56 93 ASN A N 1
ATOM 729 C CA . ASN A 1 93 ? -10.610 -11.644 10.711 1.00 85.56 93 ASN A CA 1
ATOM 730 C C . ASN A 1 93 ? -9.345 -12.123 11.429 1.00 85.56 93 ASN A C 1
ATOM 732 O O . ASN A 1 93 ? -8.250 -11.933 10.904 1.00 85.56 93 ASN A O 1
ATOM 736 N N . LEU A 1 94 ? -9.503 -12.754 12.595 1.00 84.56 94 LEU A N 1
ATOM 737 C CA . LEU A 1 94 ? -8.378 -13.213 13.418 1.00 84.56 94 LEU A CA 1
ATOM 738 C C . LEU A 1 94 ? -7.421 -14.150 12.669 1.00 84.56 94 LEU A C 1
ATOM 740 O O . LEU A 1 94 ? -6.222 -14.081 12.897 1.00 84.56 94 LEU A O 1
ATOM 744 N N . ALA A 1 95 ? -7.917 -14.964 11.730 1.00 84.00 95 ALA A N 1
ATOM 745 C CA . ALA A 1 95 ? -7.079 -15.876 10.947 1.00 84.00 95 ALA A CA 1
ATOM 746 C C . ALA A 1 95 ? -6.118 -15.156 9.982 1.00 84.00 95 ALA A C 1
ATOM 748 O O . ALA A 1 95 ? -5.164 -15.760 9.506 1.00 84.00 95 ALA A O 1
ATOM 749 N N . LYS A 1 96 ? -6.383 -13.882 9.667 1.00 83.50 96 LYS A N 1
ATOM 750 C CA . LYS A 1 96 ? -5.522 -13.029 8.832 1.00 83.50 96 LYS A CA 1
ATOM 751 C C . LYS A 1 96 ? -4.787 -11.958 9.642 1.00 83.50 96 LYS A C 1
ATOM 753 O O . LYS A 1 96 ? -4.116 -11.120 9.051 1.00 83.50 96 LYS A O 1
ATOM 758 N N . CYS A 1 97 ? -4.968 -11.926 10.961 1.00 86.12 97 CYS A N 1
ATOM 759 C CA . CYS A 1 97 ? -4.320 -10.944 11.815 1.00 86.12 97 CYS A CA 1
ATOM 760 C C . CYS A 1 97 ? -2.980 -11.483 12.315 1.00 86.12 97 CYS A C 1
ATOM 762 O O . CYS A 1 97 ? -2.899 -12.587 12.847 1.00 86.12 97 CYS A O 1
ATOM 764 N N . GLU A 1 98 ? -1.950 -10.655 12.200 1.00 86.69 98 GLU A N 1
ATOM 765 C CA . GLU A 1 98 ? -0.619 -10.908 12.738 1.00 86.69 98 GLU A CA 1
ATOM 766 C C . GLU A 1 98 ? -0.387 -9.953 13.913 1.00 86.69 98 GLU A C 1
ATOM 768 O O . GLU A 1 98 ? -0.576 -8.744 13.780 1.00 86.69 98 GLU A O 1
ATOM 773 N N . PHE A 1 99 ? -0.007 -10.485 15.077 1.00 86.81 99 PHE A N 1
ATOM 774 C CA . PHE A 1 99 ? 0.195 -9.693 16.294 1.00 86.81 99 PHE A CA 1
ATOM 775 C C . PHE A 1 99 ? 1.623 -9.837 16.814 1.00 86.81 99 PHE A C 1
ATOM 777 O O . PHE A 1 99 ? 2.160 -10.942 16.848 1.00 86.81 99 PHE A O 1
ATOM 784 N N . GLY A 1 100 ? 2.217 -8.721 17.253 1.00 82.75 100 GLY A N 1
ATOM 785 C CA . GLY A 1 100 ? 3.507 -8.710 17.949 1.00 82.75 100 GLY A CA 1
ATOM 786 C C . GLY A 1 100 ? 4.700 -9.205 17.126 1.00 82.75 100 GLY A C 1
ATOM 787 O O . GLY A 1 100 ? 5.661 -9.707 17.702 1.00 82.75 100 GLY A O 1
ATOM 788 N N . GLN A 1 101 ? 4.648 -9.096 15.797 1.00 84.75 101 GLN A N 1
ATOM 789 C CA . GLN A 1 101 ? 5.757 -9.497 14.933 1.00 84.75 101 GLN A CA 1
ATOM 790 C C . GLN A 1 101 ? 6.735 -8.338 14.707 1.00 84.75 101 GLN A C 1
ATOM 792 O O . GLN A 1 101 ? 6.326 -7.190 14.547 1.00 84.75 101 GLN A O 1
ATOM 797 N N . GLY A 1 102 ? 8.036 -8.645 14.649 1.00 81.62 102 GLY A N 1
ATOM 798 C CA . GLY A 1 102 ? 9.076 -7.659 14.323 1.00 81.62 102 GLY A CA 1
ATOM 799 C C . GLY A 1 102 ? 9.065 -7.216 12.854 1.00 81.62 102 GLY A C 1
ATOM 800 O O . GLY A 1 102 ? 9.555 -6.134 12.529 1.00 81.62 102 GLY A O 1
ATOM 801 N N . THR A 1 103 ? 8.482 -8.034 11.974 1.00 81.25 103 THR A N 1
ATOM 802 C CA . THR A 1 103 ? 8.239 -7.730 10.560 1.00 81.25 103 THR A CA 1
ATOM 803 C C . THR A 1 103 ? 6.837 -8.181 10.181 1.00 81.25 103 THR A C 1
ATOM 805 O O . THR A 1 103 ? 6.471 -9.302 10.513 1.00 81.25 103 THR A O 1
ATOM 808 N N . VAL A 1 104 ? 6.091 -7.356 9.452 1.00 84.75 104 VAL A N 1
ATOM 809 C CA . VAL A 1 104 ? 4.731 -7.660 8.980 1.00 84.75 104 VAL A CA 1
ATOM 810 C C . VAL A 1 104 ? 4.595 -7.378 7.490 1.00 84.75 104 VAL A C 1
ATOM 812 O O . VAL A 1 104 ? 5.296 -6.525 6.939 1.00 84.75 104 VAL A O 1
ATOM 815 N N . GLN A 1 105 ? 3.679 -8.073 6.820 1.00 82.94 105 GLN A N 1
ATOM 816 C CA . GLN A 1 105 ? 3.338 -7.762 5.436 1.00 82.94 105 GLN A CA 1
ATOM 817 C C . GLN A 1 105 ? 2.241 -6.688 5.392 1.00 82.94 105 GLN A C 1
ATOM 819 O O . GLN A 1 105 ? 1.135 -6.896 5.877 1.00 82.94 105 GLN A O 1
ATOM 824 N N . TYR A 1 106 ? 2.522 -5.539 4.777 1.00 80.94 106 TYR A N 1
ATOM 825 C CA . TYR A 1 106 ? 1.581 -4.424 4.648 1.00 80.94 106 TYR A CA 1
ATOM 826 C C . TYR A 1 106 ? 1.621 -3.842 3.229 1.00 80.94 106 TYR A C 1
ATOM 828 O O . TYR A 1 106 ? 2.690 -3.558 2.692 1.00 80.94 106 TYR A O 1
ATOM 836 N N . LEU A 1 107 ? 0.455 -3.706 2.582 1.00 77.31 107 LEU A N 1
ATOM 837 C CA . LEU A 1 107 ? 0.299 -3.185 1.209 1.00 77.31 107 LEU A CA 1
ATOM 838 C C . LEU A 1 107 ? 1.209 -3.852 0.156 1.00 77.31 107 LEU A C 1
ATOM 840 O O . LEU A 1 107 ? 1.633 -3.235 -0.824 1.00 77.31 107 LEU A O 1
ATOM 844 N N . GLY A 1 108 ? 1.503 -5.142 0.339 1.00 74.56 108 GLY A N 1
ATOM 845 C CA . GLY A 1 108 ? 2.360 -5.908 -0.567 1.00 74.56 108 GLY A CA 1
ATOM 846 C C . GLY A 1 108 ? 3.855 -5.603 -0.438 1.00 74.56 108 GLY A C 1
ATOM 847 O O . GLY A 1 108 ? 4.597 -5.882 -1.384 1.00 74.56 108 GLY A O 1
ATOM 848 N N . GLN A 1 109 ? 4.272 -5.049 0.701 1.00 75.56 109 GLN A N 1
ATOM 849 C CA . GLN A 1 109 ? 5.653 -4.854 1.141 1.00 75.56 109 GLN A CA 1
ATOM 850 C C . GLN A 1 109 ? 5.834 -5.516 2.514 1.00 75.56 109 GLN A C 1
ATOM 852 O O . GLN A 1 109 ? 4.871 -5.671 3.261 1.00 75.56 109 GLN A O 1
ATOM 857 N N . GLN A 1 110 ? 7.047 -5.938 2.842 1.00 79.88 110 GLN A N 1
ATOM 858 C CA . GLN A 1 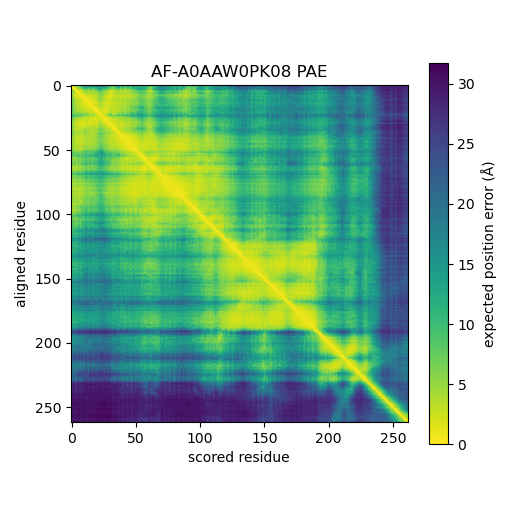110 ? 7.424 -6.385 4.177 1.00 79.88 110 GLN A CA 1
ATOM 859 C C . GLN A 1 110 ? 8.000 -5.191 4.939 1.00 79.88 110 GLN A C 1
ATOM 861 O O . GLN A 1 110 ? 8.939 -4.550 4.474 1.00 79.88 110 GLN A O 1
ATOM 866 N N . VAL A 1 111 ? 7.421 -4.869 6.090 1.00 80.94 111 VAL A N 1
ATOM 867 C CA . VAL A 1 111 ? 7.786 -3.706 6.903 1.00 80.94 111 VAL A CA 1
ATOM 868 C C . VAL A 1 111 ? 8.217 -4.188 8.280 1.00 80.94 111 VAL A C 1
ATOM 870 O O . VAL A 1 111 ? 7.488 -4.941 8.921 1.00 80.94 111 VAL A O 1
ATOM 873 N N . GLY A 1 112 ? 9.384 -3.758 8.754 1.00 79.56 112 GLY A N 1
ATOM 874 C CA . GLY A 1 112 ? 9.853 -4.087 10.100 1.00 79.56 112 GLY A CA 1
ATOM 875 C C . GLY A 1 112 ? 11.247 -3.553 10.398 1.00 79.56 112 GLY A C 1
ATOM 876 O O . GLY A 1 112 ? 12.027 -3.310 9.484 1.00 79.56 112 GLY A O 1
ATOM 877 N N . GLY A 1 113 ? 11.554 -3.321 11.677 1.00 74.69 113 GLY A N 1
ATOM 878 C CA . GLY A 1 113 ? 12.875 -2.840 12.112 1.00 74.69 113 GLY A CA 1
ATOM 879 C C . GLY A 1 113 ? 13.345 -1.535 11.449 1.00 74.69 113 GLY A C 1
ATOM 880 O O . GLY A 1 113 ? 14.536 -1.383 11.199 1.00 74.69 113 GLY A O 1
ATOM 881 N N . GLY A 1 114 ? 12.420 -0.632 11.092 1.00 70.75 114 GLY A N 1
ATOM 882 C CA . GLY A 1 114 ? 12.729 0.617 10.373 1.00 70.75 114 GLY A CA 1
ATOM 883 C C . GLY A 1 114 ? 13.000 0.442 8.873 1.00 70.75 114 GLY A C 1
ATOM 884 O O . GLY A 1 114 ? 13.406 1.386 8.201 1.00 70.75 114 GLY A O 1
ATOM 885 N N . LYS A 1 115 ? 12.770 -0.759 8.339 1.00 71.31 115 LYS A N 1
ATOM 886 C CA . LYS A 1 115 ? 13.095 -1.157 6.972 1.00 71.31 115 LYS A CA 1
ATOM 887 C C . LYS A 1 115 ? 11.830 -1.515 6.204 1.00 71.31 115 LYS A C 1
ATOM 889 O O . LYS A 1 115 ? 10.910 -2.135 6.743 1.00 71.31 115 LYS A O 1
ATOM 894 N N . VAL A 1 116 ? 11.796 -1.134 4.932 1.00 72.62 116 VAL A N 1
ATOM 895 C CA . VAL A 1 116 ? 10.742 -1.497 3.986 1.00 72.62 116 VAL A CA 1
ATOM 896 C C . VAL A 1 116 ? 11.365 -2.318 2.868 1.00 72.62 116 VAL A C 1
ATOM 898 O O . VAL A 1 116 ? 12.192 -1.826 2.098 1.00 72.62 116 VAL A O 1
ATOM 901 N N . CYS A 1 117 ? 10.939 -3.573 2.775 1.00 71.12 117 CYS A N 1
ATOM 902 C CA . CYS A 1 117 ? 11.419 -4.537 1.801 1.00 71.12 117 CYS A CA 1
ATOM 903 C C . CYS A 1 117 ? 10.288 -4.959 0.849 1.00 71.12 117 CYS A C 1
ATOM 905 O O . CYS A 1 117 ? 9.126 -5.076 1.248 1.00 71.12 117 CYS A O 1
ATOM 907 N N . PRO A 1 118 ? 10.588 -5.215 -0.429 1.00 70.06 118 PRO A N 1
ATOM 908 C CA . PRO A 1 118 ? 9.657 -5.891 -1.313 1.00 70.06 118 PRO A CA 1
ATOM 909 C C . PRO A 1 118 ? 9.448 -7.348 -0.878 1.00 70.06 118 PRO A C 1
ATOM 911 O O . PRO A 1 118 ? 10.334 -7.986 -0.323 1.00 70.06 118 PRO A O 1
ATOM 914 N N . VAL A 1 119 ? 8.254 -7.882 -1.134 1.00 73.94 119 VAL A N 1
ATOM 915 C CA . VAL A 1 119 ? 7.919 -9.273 -0.795 1.00 73.94 119 VAL A CA 1
ATOM 916 C C . VAL A 1 119 ? 8.663 -10.229 -1.730 1.00 73.94 119 VAL A C 1
ATOM 918 O O . VAL A 1 119 ? 8.477 -10.156 -2.949 1.00 73.94 119 VAL A O 1
ATOM 921 N N . GLU A 1 120 ? 9.429 -11.164 -1.163 1.00 70.38 120 GLU A N 1
ATOM 922 C CA . GLU A 1 120 ? 10.252 -12.143 -1.895 1.00 70.38 120 GLU A CA 1
ATOM 923 C C . GLU A 1 120 ? 9.490 -12.901 -2.984 1.00 70.38 120 GLU A C 1
ATOM 925 O O . GLU A 1 120 ? 10.012 -13.091 -4.079 1.00 70.38 120 GLU A O 1
ATOM 930 N N . THR A 1 121 ? 8.229 -13.275 -2.748 1.00 69.06 121 THR A N 1
ATOM 931 C CA . THR A 1 121 ? 7.430 -14.027 -3.732 1.00 69.06 121 THR A CA 1
ATOM 932 C C . THR A 1 121 ? 7.235 -13.269 -5.045 1.00 69.06 121 THR A C 1
ATOM 934 O O . THR A 1 121 ? 7.210 -13.87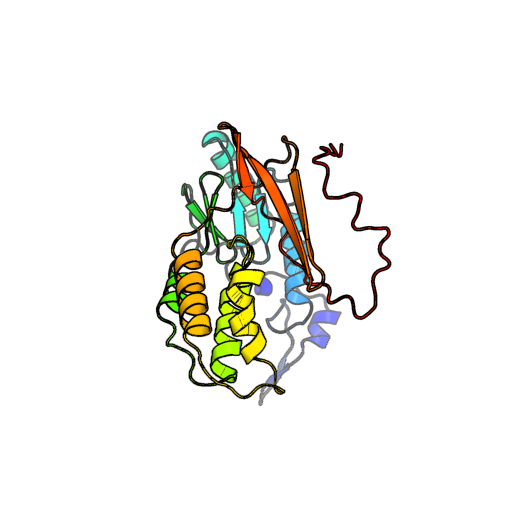6 -6.117 1.00 69.06 121 THR A O 1
ATOM 937 N N . LYS A 1 122 ? 7.137 -11.935 -4.995 1.00 74.62 122 LYS A N 1
ATOM 938 C CA . LYS A 1 122 ? 7.017 -11.105 -6.200 1.00 74.62 122 LYS A CA 1
ATOM 939 C C . LYS A 1 122 ? 8.367 -10.892 -6.882 1.00 74.62 122 LYS A C 1
ATOM 941 O O . LYS A 1 122 ? 8.411 -10.824 -8.108 1.00 74.62 122 LYS A O 1
ATOM 946 N N . ILE A 1 123 ? 9.451 -10.830 -6.109 1.00 77.50 123 ILE A N 1
ATOM 947 C CA . ILE A 1 123 ? 10.818 -10.741 -6.638 1.00 77.50 123 ILE A CA 1
ATOM 948 C C . ILE A 1 123 ? 11.175 -12.043 -7.355 1.00 77.50 123 ILE A C 1
ATOM 950 O O . ILE A 1 123 ? 11.622 -12.002 -8.497 1.00 77.50 123 ILE A O 1
ATOM 954 N N . ALA A 1 124 ? 10.877 -13.198 -6.756 1.00 81.62 124 ALA A N 1
ATOM 955 C CA . ALA A 1 124 ? 11.127 -14.514 -7.341 1.00 81.62 124 ALA A CA 1
ATOM 956 C C . ALA A 1 124 ? 10.509 -14.656 -8.742 1.00 81.62 124 ALA A C 1
ATOM 958 O O . ALA A 1 124 ? 11.153 -15.168 -9.656 1.00 81.62 124 ALA A O 1
ATOM 959 N N . ALA A 1 125 ? 9.299 -14.123 -8.950 1.00 83.25 125 ALA A N 1
ATOM 960 C CA . ALA A 1 125 ? 8.652 -14.108 -10.262 1.00 83.25 125 ALA A CA 1
ATOM 961 C C . ALA A 1 125 ? 9.394 -13.243 -11.301 1.00 83.25 125 ALA A C 1
ATOM 963 O O . ALA A 1 125 ? 9.377 -13.564 -12.488 1.00 83.25 125 ALA A O 1
ATOM 964 N N . ILE A 1 126 ? 10.047 -12.156 -10.878 1.00 83.25 126 ILE A N 1
ATOM 965 C CA . ILE A 1 126 ? 10.871 -11.307 -11.753 1.00 83.25 126 ILE A CA 1
ATOM 966 C C . ILE A 1 126 ? 12.195 -12.005 -12.087 1.00 83.25 126 ILE A C 1
ATOM 968 O O . ILE A 1 126 ? 12.641 -11.973 -13.234 1.00 83.25 126 ILE A O 1
ATOM 972 N N . VAL A 1 127 ? 12.801 -12.682 -11.112 1.00 82.69 127 VAL A N 1
ATOM 973 C CA . VAL A 1 127 ? 14.053 -13.432 -11.295 1.00 82.69 127 VAL A CA 1
ATOM 974 C C . VAL A 1 127 ? 13.855 -14.600 -12.256 1.00 82.69 127 VAL A C 1
ATOM 976 O O . VAL A 1 127 ? 14.619 -14.755 -13.213 1.00 82.69 127 VAL A O 1
ATOM 979 N N . ALA A 1 128 ? 12.778 -15.360 -12.057 1.00 86.69 128 ALA A N 1
ATOM 980 C CA . ALA A 1 128 ? 12.397 -16.491 -12.897 1.00 86.69 128 ALA A CA 1
ATOM 981 C C . ALA A 1 128 ? 11.844 -16.084 -14.275 1.00 86.69 128 ALA A C 1
ATOM 983 O O . ALA A 1 128 ? 11.566 -16.951 -15.102 1.00 86.69 128 ALA A O 1
ATOM 984 N N . PHE A 1 129 ? 11.667 -14.786 -14.548 1.00 88.31 129 PHE A N 1
ATOM 985 C CA . PHE A 1 129 ? 11.112 -14.323 -15.817 1.00 88.31 129 PHE A CA 1
ATOM 986 C C . PHE A 1 129 ? 12.045 -14.704 -16.987 1.00 88.31 129 PHE A C 1
ATOM 988 O O . PHE A 1 129 ? 13.227 -14.350 -16.944 1.00 88.31 129 PHE A O 1
ATOM 995 N N . PRO A 1 130 ? 11.573 -15.405 -18.032 1.00 90.38 130 PRO A N 1
ATOM 996 C CA . PRO A 1 130 ? 12.424 -15.819 -19.148 1.00 90.38 130 PRO A CA 1
ATOM 997 C C . PRO A 1 130 ? 12.895 -14.616 -19.973 1.00 90.38 130 PRO A C 1
ATOM 999 O O . PRO A 1 130 ? 12.259 -13.563 -19.964 1.00 90.38 130 PRO A O 1
ATOM 1002 N N . THR A 1 131 ? 13.999 -14.760 -20.706 1.00 90.81 131 THR A N 1
ATOM 1003 C CA . THR A 1 131 ? 14.474 -13.704 -21.610 1.00 90.81 131 THR A CA 1
ATOM 1004 C C . THR A 1 131 ? 13.381 -13.380 -22.637 1.00 90.81 131 THR A C 1
ATOM 1006 O O . THR A 1 131 ? 12.945 -14.284 -23.353 1.00 90.81 131 THR A O 1
ATOM 1009 N N . PRO A 1 132 ? 12.895 -12.127 -22.707 1.00 90.62 132 PRO A N 1
ATOM 1010 C CA . PRO A 1 132 ? 11.774 -11.790 -23.567 1.00 90.62 132 PRO A CA 1
ATOM 1011 C C . PRO A 1 132 ? 12.177 -11.892 -25.040 1.00 90.62 132 PRO A C 1
ATOM 1013 O O . PRO A 1 132 ? 13.127 -11.260 -25.501 1.00 90.62 132 PRO A O 1
ATOM 1016 N N . THR A 1 133 ? 11.407 -12.661 -25.800 1.00 88.38 133 THR A N 1
ATOM 1017 C CA . THR A 1 133 ? 11.622 -12.882 -27.240 1.00 88.38 133 THR A CA 1
ATOM 1018 C C . THR A 1 133 ? 10.815 -11.912 -28.099 1.00 88.38 133 THR A C 1
ATOM 1020 O O . THR A 1 133 ? 11.113 -11.716 -29.275 1.00 88.38 133 THR A O 1
ATOM 1023 N N . ALA A 1 134 ? 9.816 -11.255 -27.501 1.00 88.38 134 ALA A N 1
ATOM 1024 C CA . ALA A 1 134 ? 8.946 -10.301 -28.171 1.00 88.38 134 ALA A CA 1
ATOM 1025 C C . ALA A 1 134 ? 8.795 -8.987 -27.391 1.00 88.38 134 ALA A C 1
ATOM 1027 O O . ALA A 1 134 ? 8.765 -8.955 -26.159 1.00 88.38 134 ALA A O 1
ATOM 1028 N N . ARG A 1 135 ? 8.533 -7.888 -28.117 1.00 89.25 135 ARG A N 1
ATOM 1029 C CA . ARG A 1 135 ? 8.253 -6.557 -27.532 1.00 89.25 135 ARG A CA 1
ATOM 1030 C C . ARG A 1 135 ? 7.152 -6.579 -26.465 1.00 89.25 135 ARG A C 1
ATOM 1032 O O . ARG A 1 135 ? 7.208 -5.812 -25.506 1.00 89.25 135 ARG A O 1
ATOM 1039 N N . ARG A 1 136 ? 6.133 -7.431 -26.630 1.00 88.81 136 ARG A N 1
ATOM 1040 C CA . ARG A 1 136 ? 5.032 -7.577 -25.661 1.00 88.81 136 ARG A CA 1
ATOM 1041 C C . ARG A 1 136 ? 5.532 -8.119 -24.320 1.00 88.81 136 ARG A C 1
ATOM 1043 O O . ARG A 1 136 ? 5.131 -7.612 -23.276 1.00 88.81 136 ARG A O 1
ATOM 1050 N N . GLU A 1 137 ? 6.409 -9.116 -24.356 1.00 89.81 137 GLU A N 1
ATOM 1051 C CA . GLU A 1 137 ? 7.011 -9.724 -23.167 1.00 89.81 137 GLU A CA 1
ATOM 1052 C C . GLU A 1 137 ? 7.955 -8.741 -22.479 1.00 89.81 137 GLU A C 1
ATOM 1054 O O . GLU A 1 137 ? 7.883 -8.574 -21.263 1.00 89.81 137 GLU A O 1
ATOM 1059 N N . LEU A 1 138 ? 8.746 -7.999 -23.260 1.00 90.19 138 LEU A N 1
ATOM 1060 C CA . LEU A 1 138 ? 9.634 -6.963 -22.736 1.00 90.19 138 LEU A CA 1
ATOM 1061 C C . LEU A 1 138 ? 8.863 -5.852 -22.008 1.00 90.19 138 LEU A C 1
ATOM 1063 O O . LEU A 1 138 ? 9.233 -5.459 -20.904 1.00 90.19 138 LEU A O 1
ATOM 1067 N N . ARG A 1 139 ? 7.747 -5.377 -22.579 1.00 88.31 139 ARG A N 1
ATOM 1068 C CA . ARG A 1 139 ? 6.874 -4.390 -21.917 1.00 88.31 139 ARG A CA 1
ATOM 1069 C C . ARG A 1 139 ? 6.271 -4.931 -20.623 1.00 88.31 139 ARG A C 1
ATOM 1071 O O . ARG A 1 139 ? 6.171 -4.190 -19.649 1.00 88.31 139 ARG A O 1
ATOM 1078 N N . ARG A 1 140 ? 5.895 -6.214 -20.591 1.00 89.06 140 ARG A N 1
ATOM 1079 C CA . ARG A 1 140 ? 5.396 -6.871 -19.374 1.00 89.06 140 ARG A CA 1
ATOM 1080 C C . ARG A 1 140 ? 6.476 -6.916 -18.291 1.00 89.06 140 ARG A C 1
ATOM 1082 O O . ARG A 1 140 ? 6.189 -6.546 -17.156 1.00 89.06 140 ARG A O 1
ATOM 1089 N N . PHE A 1 141 ? 7.700 -7.307 -18.645 1.00 89.50 141 PHE A N 1
ATOM 1090 C CA . PHE A 1 141 ? 8.834 -7.314 -17.721 1.00 89.50 141 PHE A CA 1
ATOM 1091 C C . PHE A 1 141 ? 9.135 -5.912 -17.176 1.00 89.50 141 PHE A C 1
ATOM 1093 O O . PHE A 1 141 ? 9.183 -5.729 -15.963 1.00 89.50 141 PHE A O 1
ATOM 1100 N N . LEU A 1 142 ? 9.254 -4.905 -18.050 1.00 87.62 142 LEU A N 1
ATOM 1101 C CA . LEU A 1 142 ? 9.513 -3.519 -17.642 1.00 87.62 142 LEU A CA 1
ATOM 1102 C C . LEU A 1 142 ? 8.388 -2.942 -16.774 1.00 87.62 142 LEU A C 1
ATOM 1104 O O . LEU A 1 142 ? 8.669 -2.193 -15.845 1.00 87.62 142 LEU A O 1
ATOM 1108 N N . GLY A 1 143 ? 7.129 -3.314 -17.021 1.00 85.94 143 GLY A N 1
ATOM 1109 C CA . GLY A 1 143 ? 6.007 -2.938 -16.159 1.00 85.94 143 GLY A CA 1
ATOM 1110 C C . GLY A 1 143 ? 6.112 -3.540 -14.753 1.00 85.94 143 GLY A C 1
ATOM 1111 O O . GLY A 1 143 ? 5.892 -2.841 -13.766 1.00 85.94 143 GLY A O 1
ATOM 1112 N N . MET A 1 144 ? 6.502 -4.816 -14.652 1.00 83.94 144 MET A N 1
ATOM 1113 C CA . MET A 1 144 ? 6.724 -5.489 -13.366 1.00 83.94 144 MET A CA 1
ATOM 1114 C C . MET A 1 144 ? 7.924 -4.900 -12.615 1.00 83.94 144 MET A C 1
ATOM 1116 O O . MET A 1 144 ? 7.795 -4.529 -11.451 1.00 83.94 144 MET A O 1
ATOM 1120 N N . ALA A 1 145 ? 9.070 -4.759 -13.283 1.00 82.88 145 ALA A N 1
ATOM 1121 C CA . ALA A 1 145 ? 10.282 -4.180 -12.704 1.00 82.88 145 ALA A CA 1
ATOM 1122 C C . ALA A 1 145 ? 10.088 -2.697 -12.333 1.00 82.88 145 ALA A C 1
ATOM 1124 O O . ALA A 1 145 ? 10.545 -2.247 -11.285 1.00 82.88 145 ALA A O 1
ATOM 1125 N N . GLY A 1 146 ? 9.333 -1.947 -13.140 1.00 79.50 146 GLY A N 1
ATOM 1126 C CA . GLY A 1 146 ? 9.039 -0.532 -12.919 1.00 79.50 146 GLY A CA 1
ATOM 1127 C C . GLY A 1 146 ? 8.247 -0.251 -11.640 1.00 79.50 146 GLY A C 1
ATOM 1128 O O . GLY A 1 146 ? 8.421 0.813 -11.045 1.00 79.50 146 GLY A O 1
ATOM 1129 N N . TYR A 1 147 ? 7.443 -1.201 -11.147 1.00 76.25 147 TYR A N 1
ATOM 1130 C CA . TYR A 1 147 ? 6.793 -1.083 -9.834 1.00 76.25 147 TYR A CA 1
ATOM 1131 C C . TYR A 1 147 ? 7.821 -0.953 -8.694 1.00 76.25 147 TYR A C 1
ATOM 1133 O O . TYR A 1 147 ? 7.613 -0.204 -7.732 1.00 76.25 147 TYR A O 1
ATOM 1141 N N . TYR A 1 148 ? 8.963 -1.630 -8.846 1.00 73.75 148 TYR A N 1
ATOM 1142 C CA . TYR A 1 148 ? 10.060 -1.671 -7.883 1.00 73.75 148 TYR A CA 1
ATOM 1143 C C . TYR A 1 148 ? 11.158 -0.641 -8.150 1.00 73.75 148 TYR A C 1
ATOM 1145 O O . TYR A 1 148 ? 12.132 -0.608 -7.410 1.00 73.75 148 TYR A O 1
ATOM 1153 N N . ARG A 1 149 ? 10.980 0.269 -9.120 1.00 73.88 149 ARG A N 1
ATOM 1154 C CA . ARG A 1 149 ? 11.964 1.320 -9.455 1.00 73.88 149 ARG A CA 1
ATOM 1155 C C . ARG A 1 149 ? 12.454 2.128 -8.248 1.00 73.88 149 ARG A C 1
ATOM 1157 O O . ARG A 1 149 ? 13.587 2.587 -8.238 1.00 73.88 149 ARG A O 1
ATOM 1164 N N . ARG A 1 150 ? 11.601 2.287 -7.227 1.00 67.44 150 ARG A N 1
ATOM 1165 C CA . ARG A 1 150 ? 11.912 3.005 -5.978 1.00 67.44 150 ARG A CA 1
ATOM 1166 C C . ARG A 1 150 ? 12.989 2.317 -5.132 1.00 67.44 150 ARG A C 1
ATOM 1168 O O . ARG A 1 150 ? 13.635 2.975 -4.335 1.00 67.44 150 ARG A O 1
ATOM 1175 N N . PHE A 1 151 ? 13.169 1.014 -5.326 1.00 64.88 151 PHE A N 1
ATOM 1176 C CA . PHE A 1 151 ? 14.181 0.177 -4.689 1.00 64.88 151 PHE A CA 1
ATOM 1177 C C . PHE A 1 151 ? 15.368 -0.061 -5.632 1.00 64.88 151 PHE A C 1
ATOM 1179 O O . PHE A 1 151 ? 16.066 -1.050 -5.501 1.00 64.88 151 PHE A O 1
ATOM 1186 N N . CYS A 1 152 ? 15.582 0.752 -6.664 1.00 67.81 152 CYS A N 1
ATOM 1187 C CA . CYS A 1 152 ? 16.691 0.543 -7.591 1.00 67.81 152 CYS A CA 1
ATOM 1188 C C . CYS A 1 152 ? 17.388 1.874 -7.842 1.00 67.81 152 CYS A C 1
ATOM 1190 O O . CYS A 1 152 ? 16.834 2.754 -8.505 1.00 67.81 152 CYS A O 1
ATOM 1192 N N . LYS A 1 153 ? 18.621 2.020 -7.344 1.00 67.75 153 LYS A N 1
ATOM 1193 C CA . LYS A 1 153 ? 19.469 3.158 -7.718 1.00 67.75 153 LYS A CA 1
ATOM 1194 C C . LYS A 1 153 ? 19.696 3.117 -9.233 1.00 67.75 153 LYS A C 1
ATOM 1196 O O . LYS A 1 153 ? 19.974 2.057 -9.788 1.00 67.75 153 LYS A O 1
ATOM 1201 N N . ASN A 1 154 ? 19.540 4.260 -9.900 1.00 68.81 154 ASN A N 1
ATOM 1202 C CA . ASN A 1 154 ? 19.778 4.418 -11.339 1.00 68.81 154 ASN A CA 1
ATOM 1203 C C . ASN A 1 154 ? 18.983 3.461 -12.254 1.00 68.81 154 ASN A C 1
ATOM 1205 O O . ASN A 1 154 ? 19.437 3.118 -13.343 1.00 68.81 154 ASN A O 1
ATOM 1209 N N . PHE A 1 155 ? 17.762 3.066 -11.865 1.00 75.62 155 PHE A N 1
ATOM 1210 C CA . PHE A 1 155 ? 16.912 2.174 -12.672 1.00 75.62 155 PHE A CA 1
ATOM 1211 C C . PHE A 1 155 ? 16.791 2.615 -14.141 1.00 75.62 155 PHE A C 1
ATOM 1213 O O . PHE A 1 155 ? 16.874 1.789 -15.047 1.00 75.62 155 PHE A O 1
ATOM 1220 N N . SER A 1 156 ? 16.623 3.918 -14.384 1.00 76.06 156 SER A N 1
ATOM 1221 C CA . SER A 1 156 ? 16.418 4.474 -15.725 1.00 76.06 156 SER A CA 1
ATOM 1222 C C . SER A 1 156 ? 17.615 4.268 -16.654 1.00 76.06 156 SER A C 1
ATOM 1224 O O . SER A 1 156 ? 17.407 3.981 -17.830 1.00 76.06 156 SER A O 1
ATOM 1226 N N . SER A 1 157 ? 18.853 4.379 -16.156 1.00 77.69 157 SER A N 1
ATOM 1227 C CA . SER A 1 157 ? 20.045 4.183 -16.991 1.00 77.69 157 SER A CA 1
ATOM 1228 C C . SER A 1 157 ? 20.258 2.703 -17.308 1.00 77.69 157 SER A C 1
ATOM 1230 O O . SER A 1 157 ? 20.497 2.353 -18.460 1.00 77.69 157 SER A O 1
ATOM 1232 N N . VAL A 1 158 ? 20.061 1.817 -16.326 1.00 82.19 158 VAL A N 1
ATOM 1233 C CA . VAL A 1 158 ? 20.168 0.362 -16.525 1.00 82.19 158 VAL A CA 1
ATOM 1234 C C . VAL A 1 158 ? 19.069 -0.151 -17.464 1.00 82.19 158 VAL A C 1
ATOM 1236 O O . VAL A 1 158 ? 19.325 -1.004 -18.315 1.00 82.19 158 VAL A O 1
ATOM 1239 N N . ALA A 1 159 ? 17.852 0.394 -17.357 1.00 85.12 159 ALA A N 1
ATOM 1240 C CA . ALA A 1 159 ? 16.711 0.035 -18.197 1.00 85.12 159 ALA A CA 1
ATOM 1241 C C . ALA A 1 159 ? 16.682 0.758 -19.558 1.00 85.12 159 ALA A C 1
ATOM 1243 O O . ALA A 1 159 ? 15.827 0.435 -20.387 1.00 85.12 159 ALA A O 1
ATOM 1244 N N . ALA A 1 160 ? 17.579 1.713 -19.822 1.00 84.94 160 ALA A N 1
ATOM 1245 C CA . ALA A 1 160 ? 17.609 2.486 -21.065 1.00 84.94 160 ALA A CA 1
ATOM 1246 C C . ALA A 1 160 ? 17.686 1.621 -22.344 1.00 84.94 160 ALA A C 1
ATOM 1248 O O . ALA A 1 160 ? 16.834 1.812 -23.221 1.00 84.94 160 ALA A O 1
ATOM 1249 N N . PRO A 1 161 ? 18.607 0.639 -22.475 1.00 85.50 161 PRO A N 1
ATOM 1250 C CA . PRO A 1 161 ? 18.684 -0.192 -23.682 1.00 85.50 161 PRO A CA 1
ATOM 1251 C C . PRO A 1 161 ? 17.425 -1.049 -23.880 1.00 85.50 161 PRO A C 1
ATOM 1253 O O . PRO A 1 161 ? 16.916 -1.167 -24.994 1.00 85.50 161 PRO A O 1
ATOM 1256 N N . LEU A 1 162 ? 16.840 -1.553 -22.791 1.00 87.31 162 LEU A N 1
ATOM 1257 C CA . LEU A 1 162 ? 15.580 -2.300 -22.829 1.00 87.31 162 LEU A CA 1
ATOM 1258 C C . LEU A 1 162 ? 14.400 -1.408 -23.228 1.00 87.31 162 LEU A C 1
ATOM 1260 O O . LEU A 1 162 ? 13.550 -1.796 -24.026 1.00 87.31 162 LEU A O 1
ATOM 1264 N N . THR A 1 163 ? 14.352 -0.182 -22.715 1.00 86.25 163 THR A N 1
ATOM 1265 C CA . THR A 1 163 ? 13.298 0.781 -23.048 1.00 86.25 163 THR A CA 1
ATOM 1266 C C . THR A 1 163 ? 13.388 1.186 -24.518 1.00 86.25 163 THR A C 1
ATOM 1268 O O . THR A 1 163 ? 12.363 1.250 -25.198 1.00 86.25 163 THR A O 1
ATOM 1271 N N . ALA A 1 164 ? 14.596 1.351 -25.062 1.00 85.56 164 ALA A N 1
ATOM 1272 C CA . ALA A 1 164 ? 14.799 1.644 -26.478 1.00 85.56 164 ALA A CA 1
ATOM 1273 C C . ALA A 1 164 ? 14.231 0.549 -27.406 1.00 85.56 164 ALA A C 1
ATOM 1275 O O . ALA A 1 164 ? 13.658 0.878 -28.448 1.00 85.56 164 ALA A O 1
ATOM 1276 N N . LEU A 1 165 ? 14.312 -0.731 -27.012 1.00 86.00 165 LEU A N 1
ATOM 1277 C CA . LEU A 1 165 ? 13.733 -1.864 -27.753 1.00 86.00 165 LEU A CA 1
ATOM 1278 C C . LEU A 1 165 ? 12.198 -1.911 -27.741 1.00 86.00 165 LEU A C 1
ATOM 1280 O O . LEU A 1 165 ? 11.587 -2.609 -28.556 1.00 86.00 165 LEU A O 1
ATOM 1284 N N . THR A 1 166 ? 11.543 -1.169 -26.843 1.00 84.50 166 THR A N 1
ATOM 1285 C CA . THR A 1 166 ? 10.074 -1.089 -26.824 1.00 84.50 166 THR A CA 1
ATOM 1286 C C . THR A 1 166 ? 9.499 -0.151 -27.883 1.00 84.50 166 THR A C 1
ATOM 1288 O O . THR A 1 166 ? 8.293 -0.232 -28.162 1.00 84.50 166 THR A O 1
ATOM 1291 N N . SER A 1 167 ? 10.335 0.703 -28.488 1.00 83.75 167 SER A N 1
ATOM 1292 C CA . SER A 1 167 ? 9.917 1.637 -29.531 1.00 83.75 167 SER A CA 1
ATOM 1293 C C . SER A 1 167 ? 9.452 0.891 -30.789 1.00 83.75 167 SER A C 1
ATOM 1295 O O . SER A 1 167 ? 10.137 -0.028 -31.246 1.00 83.75 167 SER A O 1
ATOM 1297 N N . PRO A 1 168 ? 8.322 1.282 -31.408 1.00 80.50 168 PRO A N 1
ATOM 1298 C CA . PRO A 1 168 ? 7.895 0.690 -32.671 1.00 80.50 168 PRO A CA 1
ATOM 1299 C C . PRO A 1 168 ? 8.870 0.982 -33.822 1.00 80.50 168 PRO A C 1
ATOM 1301 O O . PRO A 1 168 ? 8.932 0.185 -34.756 1.00 80.50 168 PRO A O 1
ATOM 1304 N N . SER A 1 169 ? 9.645 2.072 -33.731 1.00 79.94 169 SER A N 1
ATOM 1305 C CA . SER A 1 169 ? 10.544 2.550 -34.790 1.00 79.94 169 SER A CA 1
ATOM 1306 C C . SER A 1 169 ? 11.827 1.734 -34.967 1.00 79.94 169 SER A C 1
ATOM 1308 O O . SER A 1 169 ? 12.448 1.820 -36.021 1.00 79.94 169 SER A O 1
ATOM 1310 N N . LYS A 1 170 ? 12.240 0.946 -33.967 1.00 80.75 170 LYS A N 1
ATOM 1311 C CA . LYS A 1 170 ? 13.481 0.156 -34.014 1.00 80.75 170 LYS A CA 1
ATOM 1312 C C . LYS A 1 170 ? 13.170 -1.331 -34.127 1.00 80.75 170 LYS A C 1
ATOM 1314 O O . LYS A 1 170 ? 12.345 -1.797 -33.344 1.00 80.75 170 LYS A O 1
ATOM 1319 N N . PRO A 1 171 ? 13.802 -2.103 -35.029 1.00 82.56 171 PRO A N 1
ATOM 1320 C CA . PRO A 1 171 ? 13.605 -3.551 -35.085 1.00 82.56 171 PRO A CA 1
ATOM 1321 C C . PRO A 1 171 ? 13.930 -4.193 -33.730 1.00 82.56 171 PRO A C 1
ATOM 1323 O O . PRO A 1 171 ? 14.803 -3.723 -33.002 1.00 82.56 171 PRO A O 1
ATOM 1326 N N . TYR A 1 172 ? 13.193 -5.243 -33.366 1.00 86.69 172 TYR A N 1
ATOM 1327 C CA . TYR A 1 172 ? 13.432 -5.956 -32.113 1.00 86.69 172 TYR A CA 1
ATOM 1328 C C . TYR A 1 172 ? 14.641 -6.877 -32.278 1.00 86.69 172 TYR A C 1
ATOM 1330 O O . TYR A 1 172 ? 14.505 -8.007 -32.737 1.00 86.69 172 TYR A O 1
ATOM 1338 N N . ILE A 1 173 ? 15.822 -6.361 -31.951 1.00 87.44 173 ILE A N 1
ATOM 1339 C CA . ILE A 1 173 ? 17.079 -7.106 -31.993 1.00 87.44 173 ILE A CA 1
ATOM 1340 C C . ILE A 1 173 ? 17.612 -7.158 -30.567 1.00 87.44 173 ILE A C 1
ATOM 1342 O O . ILE A 1 173 ? 17.977 -6.131 -29.999 1.00 87.44 173 ILE A O 1
ATOM 1346 N N . TRP A 1 174 ? 17.616 -8.350 -29.978 1.00 89.62 174 TRP A N 1
ATOM 1347 C CA . TRP A 1 174 ? 18.146 -8.555 -28.637 1.00 89.62 174 TRP A CA 1
ATOM 1348 C C . TRP A 1 174 ? 19.676 -8.572 -28.691 1.00 89.62 174 TRP A C 1
ATOM 1350 O O . TRP A 1 174 ? 20.263 -9.535 -29.176 1.00 89.62 174 TRP A O 1
ATOM 1360 N N . SER A 1 175 ? 20.311 -7.484 -28.257 1.00 89.38 175 SER A N 1
ATOM 1361 C CA . SER A 1 175 ? 21.772 -7.362 -28.215 1.00 89.38 175 SER A CA 1
ATOM 1362 C C . SER A 1 175 ? 22.354 -7.855 -26.888 1.00 89.38 175 SER A C 1
ATOM 1364 O O . SER A 1 175 ? 21.650 -7.937 -25.879 1.00 89.38 175 SER A O 1
ATOM 1366 N N . ASP A 1 176 ? 23.667 -8.091 -26.857 1.00 90.31 176 ASP A N 1
ATOM 1367 C CA . ASP A 1 176 ? 24.390 -8.435 -25.624 1.00 90.31 176 ASP A CA 1
ATOM 1368 C C . ASP A 1 176 ? 24.261 -7.346 -24.548 1.00 90.31 176 ASP A C 1
ATOM 1370 O O . ASP A 1 176 ? 24.200 -7.642 -23.356 1.00 90.31 176 ASP A O 1
ATOM 1374 N N . GLU A 1 177 ? 24.162 -6.075 -24.949 1.00 88.19 177 GLU A N 1
ATOM 1375 C CA . GLU A 1 177 ? 23.882 -4.961 -24.034 1.00 88.19 177 GLU A CA 1
ATOM 1376 C C . GLU A 1 177 ? 22.501 -5.096 -23.383 1.00 88.19 177 GLU A C 1
ATOM 1378 O O . GLU A 1 177 ? 22.352 -4.862 -22.184 1.00 88.19 177 GLU A O 1
ATOM 1383 N N . CYS A 1 178 ? 21.493 -5.529 -24.147 1.00 87.88 178 CYS A N 1
ATOM 1384 C CA . CYS A 1 178 ? 20.151 -5.768 -23.621 1.00 87.88 178 CYS A CA 1
ATOM 1385 C C . CYS A 1 178 ? 20.135 -6.954 -22.656 1.00 87.88 178 CYS A C 1
ATOM 1387 O O . CYS A 1 178 ? 19.501 -6.867 -21.605 1.00 87.88 178 CYS A O 1
ATOM 1389 N N . GLN A 1 179 ? 20.878 -8.021 -22.966 1.00 91.12 179 GLN A N 1
ATOM 1390 C CA . GLN A 1 179 ? 21.030 -9.163 -22.067 1.00 91.12 179 GLN A CA 1
ATOM 1391 C C . GLN A 1 179 ? 21.694 -8.755 -20.745 1.00 91.12 179 GLN A C 1
ATOM 1393 O O . GLN A 1 179 ? 21.156 -9.046 -19.678 1.00 91.12 179 GLN A O 1
ATOM 1398 N N . LYS A 1 180 ? 22.799 -7.999 -20.802 1.00 90.62 180 LYS A N 1
ATOM 1399 C CA . LYS A 1 180 ? 23.480 -7.474 -19.607 1.00 90.62 180 LYS A CA 1
ATOM 1400 C C . LYS A 1 180 ? 22.563 -6.584 -18.774 1.00 90.62 180 LYS A C 1
ATOM 1402 O O . LYS A 1 180 ? 22.489 -6.746 -17.561 1.00 90.62 180 LYS A O 1
ATOM 1407 N N . SER A 1 181 ? 21.823 -5.671 -19.402 1.00 88.12 181 SER A N 1
ATOM 1408 C CA . SER A 1 181 ? 20.852 -4.830 -18.692 1.00 88.12 181 SER A CA 1
ATOM 1409 C C . SER A 1 181 ? 19.720 -5.632 -18.055 1.00 88.12 181 SER A C 1
ATOM 1411 O O . SER A 1 181 ? 19.289 -5.309 -16.951 1.00 88.12 181 SER A O 1
ATOM 1413 N N . PHE A 1 182 ? 19.241 -6.685 -18.718 1.00 89.56 182 PHE A N 1
ATOM 1414 C CA . PHE A 1 182 ? 18.208 -7.569 -18.184 1.00 89.56 182 PHE A CA 1
ATOM 1415 C C . PHE A 1 182 ? 18.690 -8.332 -16.945 1.00 89.56 182 PHE A C 1
ATOM 1417 O O . PHE A 1 182 ? 17.998 -8.352 -15.926 1.00 89.56 182 PHE A O 1
ATOM 1424 N N . GLU A 1 183 ? 19.891 -8.905 -17.000 1.00 88.81 183 GLU A N 1
ATOM 1425 C CA . GLU A 1 183 ? 20.514 -9.596 -15.868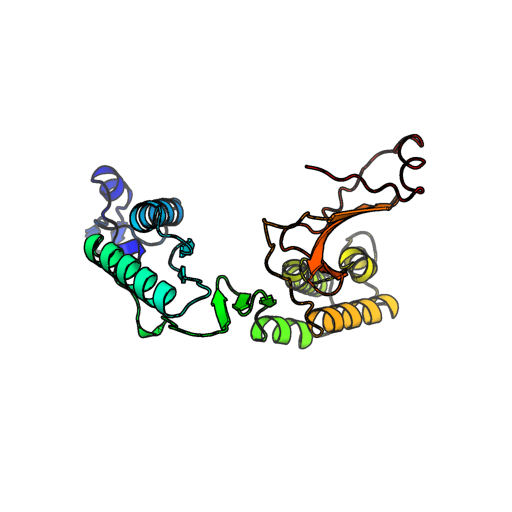 1.00 88.81 183 GLU A CA 1
ATOM 1426 C C . GLU A 1 183 ? 20.843 -8.636 -14.722 1.00 88.81 183 GLU A C 1
ATOM 1428 O O . GLU A 1 183 ? 20.527 -8.935 -13.573 1.00 88.81 183 GLU A O 1
ATOM 1433 N N . ASN A 1 184 ? 21.367 -7.446 -15.025 1.00 86.06 184 ASN A N 1
ATOM 1434 C CA . ASN A 1 184 ? 21.637 -6.415 -14.024 1.00 86.06 184 ASN A CA 1
ATOM 1435 C C . ASN A 1 184 ? 20.359 -5.964 -13.312 1.00 86.06 184 ASN A C 1
ATOM 1437 O O . ASN A 1 184 ? 20.361 -5.835 -12.092 1.00 86.06 184 ASN A O 1
ATOM 1441 N N . LEU A 1 185 ? 19.247 -5.766 -14.029 1.00 85.19 185 LEU A N 1
ATOM 1442 C CA . LEU A 1 185 ? 17.969 -5.433 -13.392 1.00 85.19 185 LEU A CA 1
ATOM 1443 C C . LEU A 1 185 ? 17.487 -6.547 -12.461 1.00 85.19 185 LEU A C 1
ATOM 1445 O O . LEU A 1 185 ? 17.010 -6.255 -11.367 1.00 85.19 185 LEU A O 1
ATOM 1449 N N . LYS A 1 186 ? 17.630 -7.815 -12.861 1.00 85.44 186 LYS A N 1
ATOM 1450 C CA . LYS A 1 186 ? 17.317 -8.943 -11.975 1.00 85.44 186 LYS A CA 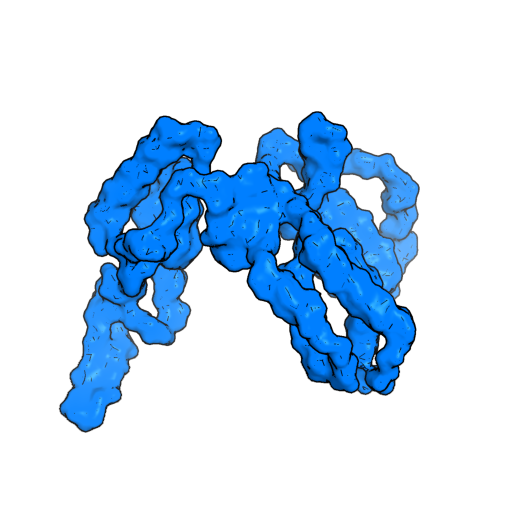1
ATOM 1451 C C . LYS A 1 186 ? 18.223 -8.958 -10.749 1.00 85.44 186 LYS A C 1
ATOM 1453 O O . LYS A 1 186 ? 17.719 -9.104 -9.644 1.00 85.44 186 LYS A O 1
ATOM 1458 N N . ALA A 1 187 ? 19.526 -8.760 -10.933 1.00 82.75 187 ALA A N 1
ATOM 1459 C CA . ALA A 1 187 ? 20.499 -8.737 -9.849 1.00 82.75 187 ALA A CA 1
ATOM 1460 C C . ALA A 1 187 ? 20.220 -7.603 -8.855 1.00 82.75 187 ALA A C 1
ATOM 1462 O O . ALA A 1 187 ? 20.207 -7.850 -7.658 1.00 82.75 187 ALA A O 1
ATOM 1463 N N . ILE A 1 188 ? 19.911 -6.392 -9.328 1.00 77.19 188 ILE A N 1
ATOM 1464 C CA . ILE A 1 188 ? 19.556 -5.250 -8.468 1.00 77.19 188 ILE A CA 1
ATOM 1465 C C . ILE A 1 188 ? 18.263 -5.529 -7.689 1.00 77.19 188 ILE A C 1
ATOM 1467 O O . ILE A 1 188 ? 18.159 -5.174 -6.519 1.00 77.19 188 ILE A O 1
ATOM 1471 N N . LEU A 1 189 ? 17.280 -6.184 -8.314 1.00 74.81 189 LEU A N 1
ATOM 1472 C CA . LEU A 1 189 ? 16.030 -6.553 -7.645 1.00 74.81 189 LEU A CA 1
ATOM 1473 C C . LEU A 1 189 ? 16.204 -7.716 -6.651 1.00 74.81 189 LEU A C 1
ATOM 1475 O O . LEU A 1 189 ? 15.459 -7.776 -5.677 1.00 74.81 189 LEU A O 1
ATOM 1479 N N . CYS A 1 190 ? 17.177 -8.610 -6.868 1.00 71.00 190 CYS A N 1
ATOM 1480 C CA . CYS A 1 190 ? 17.585 -9.645 -5.908 1.00 71.00 190 CYS A CA 1
ATOM 1481 C C . CYS A 1 190 ? 18.368 -9.058 -4.730 1.00 71.00 190 CYS A C 1
ATOM 1483 O O . CYS A 1 190 ? 18.096 -9.368 -3.570 1.00 71.00 190 CYS A O 1
ATOM 1485 N N . CYS A 1 191 ? 19.356 -8.214 -5.031 1.00 58.50 191 CYS A N 1
ATOM 1486 C CA . CYS A 1 191 ? 20.191 -7.493 -4.079 1.00 58.50 191 CYS A CA 1
ATOM 1487 C C . CYS A 1 191 ? 19.411 -6.293 -3.539 1.00 58.50 191 CYS A C 1
ATOM 1489 O O . CYS A 1 191 ? 19.760 -5.140 -3.769 1.00 58.50 191 CYS A O 1
ATOM 1491 N N . THR A 1 192 ? 18.315 -6.605 -2.855 1.00 55.97 192 THR A N 1
ATOM 1492 C CA . THR A 1 192 ? 17.363 -5.686 -2.235 1.00 55.97 192 THR A CA 1
ATOM 1493 C C . THR A 1 192 ? 18.075 -4.508 -1.559 1.00 55.97 192 THR A C 1
ATOM 1495 O O . THR A 1 192 ? 18.685 -4.710 -0.507 1.00 55.97 192 THR A O 1
ATOM 1498 N N . PRO A 1 193 ? 17.981 -3.262 -2.059 1.00 55.44 193 PRO A N 1
ATOM 1499 C CA . PRO A 1 193 ? 18.256 -2.131 -1.203 1.00 55.44 193 PRO A CA 1
ATOM 1500 C C . PRO A 1 193 ? 17.040 -1.953 -0.304 1.00 55.44 193 PRO A C 1
ATOM 1502 O O . PRO A 1 193 ? 15.901 -1.758 -0.739 1.00 55.44 193 PRO A O 1
ATOM 1505 N N . VAL A 1 194 ? 17.315 -2.068 0.981 1.00 57.34 194 VAL A N 1
ATOM 1506 C CA . VAL A 1 194 ? 16.402 -1.704 2.045 1.00 57.34 194 VAL A CA 1
ATOM 1507 C C . VAL A 1 194 ? 16.072 -0.221 1.886 1.00 57.34 194 VAL A C 1
ATOM 1509 O O . VAL A 1 194 ? 16.968 0.614 1.981 1.00 57.34 194 VAL A O 1
ATOM 1512 N N . LEU A 1 195 ? 14.803 0.118 1.645 1.00 62.91 195 LEU A N 1
ATOM 1513 C CA . LEU A 1 195 ? 14.369 1.491 1.879 1.00 62.91 195 LEU A CA 1
ATOM 1514 C C . LEU A 1 195 ? 14.271 1.670 3.389 1.00 62.91 195 LEU A C 1
ATOM 1516 O O . LEU A 1 195 ? 13.500 0.970 4.053 1.00 62.91 195 LEU A O 1
ATOM 1520 N N . SER A 1 196 ? 15.060 2.593 3.923 1.00 61.97 196 SER A N 1
ATOM 1521 C CA . SER A 1 196 ? 14.893 3.039 5.300 1.00 61.97 196 SER A CA 1
ATOM 1522 C C . SER A 1 196 ? 13.598 3.841 5.390 1.00 61.97 196 SER A C 1
ATOM 1524 O O . SER A 1 196 ? 13.266 4.633 4.499 1.00 61.97 196 SER A O 1
ATOM 1526 N N . ALA A 1 197 ? 12.820 3.596 6.443 1.00 65.38 197 ALA A N 1
ATOM 1527 C CA . ALA A 1 197 ? 11.668 4.430 6.738 1.00 65.38 197 ALA A CA 1
ATOM 1528 C C . ALA A 1 197 ? 12.155 5.877 6.946 1.00 65.38 197 ALA A C 1
ATOM 1530 O O . ALA A 1 197 ? 13.151 6.068 7.645 1.00 65.38 197 ALA A O 1
ATOM 1531 N N . PRO A 1 198 ? 11.500 6.881 6.336 1.00 66.75 198 PRO A N 1
ATOM 1532 C CA . PRO A 1 198 ? 11.929 8.263 6.486 1.00 66.75 198 PRO A CA 1
ATOM 1533 C C . PRO A 1 198 ? 11.786 8.693 7.947 1.00 66.75 198 PRO A C 1
ATOM 1535 O O . PRO A 1 198 ? 10.714 8.542 8.540 1.00 66.75 198 PRO A O 1
ATOM 1538 N N . ASP A 1 199 ? 12.858 9.236 8.512 1.00 69.62 199 ASP A N 1
ATOM 1539 C CA . ASP A 1 199 ? 12.843 9.830 9.846 1.00 69.62 199 ASP A CA 1
ATOM 1540 C C . ASP A 1 199 ? 12.613 11.340 9.711 1.00 69.62 199 ASP A C 1
ATOM 1542 O O . ASP A 1 199 ? 13.500 12.104 9.345 1.00 69.62 199 ASP A O 1
ATOM 1546 N N . PHE A 1 200 ? 11.393 11.789 9.993 1.00 72.88 200 PHE A N 1
ATOM 1547 C CA . PHE A 1 200 ? 11.026 13.201 9.862 1.00 72.88 200 PHE A CA 1
ATOM 1548 C C . PHE A 1 200 ? 11.734 14.125 10.869 1.00 72.88 200 PHE A C 1
ATOM 1550 O O . PHE A 1 200 ? 11.536 15.335 10.804 1.00 72.88 200 PHE A O 1
ATOM 1557 N N . GLN A 1 201 ? 12.525 13.588 11.804 1.00 76.69 201 GLN A N 1
ATOM 1558 C CA . GLN A 1 201 ? 13.338 14.383 12.727 1.00 76.69 201 GLN A CA 1
ATOM 1559 C C . GLN A 1 201 ? 14.713 14.757 12.161 1.00 76.69 201 GLN A C 1
ATOM 1561 O O . GLN A 1 201 ? 15.408 15.568 12.770 1.00 76.69 201 GLN A O 1
ATOM 1566 N N . ARG A 1 202 ? 15.120 14.192 11.017 1.00 73.19 202 ARG A N 1
ATOM 1567 C CA . ARG A 1 202 ? 16.415 14.480 10.382 1.00 73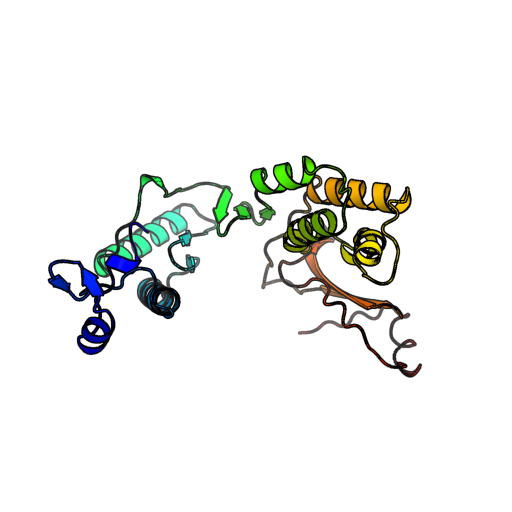.19 202 ARG A CA 1
ATOM 1568 C C . ARG A 1 202 ? 16.222 15.180 9.035 1.00 73.19 202 ARG A C 1
ATOM 1570 O O . ARG A 1 202 ? 15.179 15.003 8.401 1.00 73.19 202 ARG A O 1
ATOM 1577 N N . PRO A 1 203 ? 17.225 15.943 8.569 1.00 76.50 203 PRO A N 1
ATOM 1578 C CA . PRO A 1 203 ? 17.161 16.588 7.267 1.00 76.50 203 PRO A CA 1
ATOM 1579 C C . PRO A 1 203 ? 17.127 15.559 6.132 1.00 76.50 203 PRO A C 1
ATOM 1581 O O . PRO A 1 203 ? 17.794 14.523 6.173 1.00 76.50 203 PRO A O 1
ATOM 1584 N N . PHE A 1 204 ? 16.364 15.880 5.090 1.00 77.31 204 PHE A N 1
ATOM 1585 C CA . PHE A 1 204 ? 16.383 15.144 3.832 1.00 77.31 204 PHE A CA 1
ATOM 1586 C C . PHE A 1 204 ? 17.427 15.751 2.893 1.00 77.31 204 PHE A C 1
ATOM 1588 O O . PHE A 1 204 ? 17.521 16.970 2.770 1.00 77.31 204 PHE A O 1
ATOM 1595 N N . LYS A 1 205 ? 18.164 14.904 2.175 1.00 74.06 205 LYS A N 1
ATOM 1596 C CA . LYS A 1 205 ? 19.058 15.309 1.086 1.00 74.06 205 LYS A CA 1
ATOM 1597 C C . LYS A 1 205 ? 18.387 14.995 -0.244 1.00 74.06 205 LYS A C 1
ATOM 1599 O O . LYS A 1 205 ? 17.879 13.895 -0.438 1.00 74.06 205 LYS A O 1
ATOM 1604 N N . LEU A 1 206 ? 18.371 15.944 -1.172 1.00 76.31 206 LEU A N 1
ATOM 1605 C CA . LEU A 1 206 ? 17.868 15.712 -2.523 1.00 76.31 206 LEU A CA 1
ATOM 1606 C C . LEU A 1 206 ? 19.038 15.754 -3.500 1.00 76.31 206 LEU A C 1
ATOM 1608 O O . LEU A 1 206 ? 19.583 16.820 -3.767 1.00 76.31 206 LEU A O 1
ATOM 1612 N N . GLU A 1 207 ? 19.393 14.603 -4.058 1.00 74.25 207 GLU A N 1
ATOM 1613 C CA . GLU A 1 207 ? 20.344 14.533 -5.163 1.00 74.25 207 GLU A CA 1
ATOM 1614 C C . GLU A 1 207 ? 19.583 14.611 -6.479 1.00 74.25 207 GLU A C 1
ATOM 1616 O O . GLU A 1 207 ? 18.672 13.817 -6.733 1.00 74.25 207 GLU A O 1
ATOM 1621 N N . VAL A 1 208 ? 19.947 15.579 -7.315 1.00 72.69 208 VAL A N 1
ATOM 1622 C CA . VAL A 1 208 ? 19.365 15.775 -8.642 1.00 72.69 208 VAL A CA 1
ATOM 1623 C C . VAL A 1 208 ? 20.477 15.648 -9.668 1.00 72.69 208 VAL A C 1
ATOM 1625 O O . VAL A 1 208 ? 21.483 16.342 -9.578 1.00 72.69 208 VAL A O 1
ATOM 1628 N N . ASP A 1 209 ? 20.271 14.781 -10.651 1.00 71.94 209 ASP A N 1
ATOM 1629 C CA . ASP A 1 209 ? 21.153 14.637 -11.804 1.00 71.94 209 ASP A CA 1
ATOM 1630 C C . ASP A 1 209 ? 20.345 14.867 -13.083 1.00 71.94 209 ASP A C 1
ATOM 1632 O O . ASP A 1 209 ? 19.240 14.340 -13.247 1.00 71.94 209 ASP A O 1
ATOM 1636 N N . ALA A 1 210 ? 20.865 15.688 -13.989 1.00 71.56 210 ALA A N 1
ATOM 1637 C CA . ALA A 1 210 ? 20.191 16.055 -15.223 1.00 71.56 210 ALA A CA 1
ATOM 1638 C C . ALA A 1 210 ? 21.147 15.973 -16.412 1.00 71.56 210 ALA A C 1
ATOM 1640 O O . ALA A 1 210 ? 22.258 16.490 -16.395 1.00 71.56 210 ALA A O 1
ATOM 1641 N N . SER A 1 211 ? 20.663 15.358 -17.487 1.00 72.44 211 SER A N 1
ATOM 1642 C CA . SER A 1 211 ? 21.362 15.217 -18.760 1.00 72.44 211 SER A CA 1
ATOM 1643 C C . SER A 1 211 ? 20.474 15.681 -19.913 1.00 72.44 211 SER A C 1
ATOM 1645 O O . SER A 1 211 ? 19.254 15.792 -19.777 1.00 72.44 211 SER A O 1
ATOM 1647 N N . MET A 1 212 ? 21.069 15.850 -21.097 1.00 49.47 212 MET A N 1
ATOM 1648 C CA . MET A 1 212 ? 20.348 16.178 -22.339 1.00 49.47 212 MET A CA 1
ATOM 1649 C C . MET A 1 212 ? 19.243 15.169 -22.709 1.00 49.47 212 MET A C 1
ATOM 1651 O O . MET A 1 212 ? 18.399 15.461 -23.551 1.00 49.47 212 MET A O 1
ATOM 1655 N N . VAL A 1 213 ? 19.245 13.975 -22.105 1.00 52.19 213 VAL A N 1
ATOM 1656 C CA . VAL A 1 213 ? 18.316 12.873 -22.409 1.00 52.19 213 VAL A CA 1
ATOM 1657 C C . VAL A 1 213 ? 17.270 12.672 -21.295 1.00 52.19 213 VAL A C 1
ATOM 1659 O O . VAL A 1 213 ? 16.257 11.991 -21.491 1.00 52.19 213 VAL A O 1
ATOM 1662 N N . GLY A 1 214 ? 17.462 13.285 -20.124 1.00 53.19 214 GLY A N 1
ATOM 1663 C CA . GLY A 1 214 ? 16.521 13.201 -19.010 1.00 53.19 214 GLY A CA 1
ATOM 1664 C C . GLY A 1 214 ? 17.101 13.668 -17.679 1.00 53.19 214 GLY A C 1
ATOM 1665 O O . GLY A 1 214 ? 18.313 13.795 -17.530 1.00 53.19 214 GLY A O 1
ATOM 1666 N N . ALA A 1 215 ? 16.212 13.878 -16.708 1.00 66.75 215 ALA A N 1
ATOM 1667 C CA . ALA A 1 215 ? 16.548 14.235 -15.333 1.00 66.75 215 ALA A CA 1
ATOM 1668 C C . ALA A 1 215 ? 16.069 13.163 -14.344 1.00 66.75 215 ALA A C 1
ATOM 1670 O O . ALA A 1 215 ? 15.006 12.555 -14.516 1.00 66.75 215 ALA A O 1
ATOM 1671 N N . GLY A 1 216 ? 16.860 12.939 -13.302 1.00 60.50 216 GLY A N 1
ATOM 1672 C CA . GLY A 1 216 ? 16.582 12.067 -12.177 1.00 60.50 216 GLY A CA 1
ATOM 1673 C C . GLY A 1 216 ? 16.766 12.816 -10.865 1.00 60.50 216 GLY A C 1
ATOM 1674 O O . GLY A 1 216 ? 17.584 13.718 -10.756 1.00 60.50 216 GLY A O 1
ATOM 1675 N N . ALA A 1 217 ? 15.979 12.437 -9.866 1.00 63.69 217 ALA A N 1
ATOM 1676 C CA . ALA A 1 217 ? 16.174 12.897 -8.504 1.00 63.69 217 ALA A CA 1
ATOM 1677 C C . ALA A 1 217 ? 15.992 11.717 -7.552 1.00 63.69 217 ALA A C 1
ATOM 1679 O O . ALA A 1 217 ? 15.120 10.863 -7.787 1.00 63.69 217 ALA A O 1
ATOM 1680 N N . VAL A 1 218 ? 16.812 11.679 -6.507 1.00 66.00 218 VAL A N 1
ATOM 1681 C CA . VAL A 1 218 ? 16.769 10.700 -5.424 1.00 66.00 218 VAL A CA 1
ATOM 1682 C C . VAL A 1 218 ? 16.713 11.461 -4.106 1.00 66.00 218 VAL A C 1
ATOM 1684 O O . VAL A 1 218 ? 17.534 12.336 -3.847 1.00 66.00 218 VAL A O 1
ATOM 1687 N N . LEU A 1 219 ? 15.720 11.131 -3.282 1.00 71.50 219 LEU A N 1
ATOM 1688 C CA . LEU A 1 219 ? 15.635 11.626 -1.914 1.00 71.50 219 LEU A CA 1
ATOM 1689 C C . LEU A 1 219 ? 16.424 10.671 -1.016 1.00 71.50 219 LEU A C 1
ATOM 1691 O O . LEU A 1 219 ? 16.128 9.476 -0.982 1.00 71.50 219 LEU A O 1
ATOM 1695 N N . LEU A 1 220 ? 17.425 11.189 -0.323 1.00 71.12 220 LEU A N 1
ATOM 1696 C CA . LEU A 1 220 ? 18.332 10.470 0.558 1.00 71.12 220 LEU A CA 1
ATOM 1697 C C . LEU A 1 220 ? 18.193 10.981 1.990 1.00 71.12 220 LEU A C 1
ATOM 1699 O O . LEU A 1 220 ? 17.750 12.104 2.238 1.00 71.12 220 LEU A O 1
ATOM 1703 N N . GLN A 1 221 ? 18.584 10.140 2.932 1.00 70.31 221 GLN A N 1
ATOM 1704 C CA . GLN A 1 221 ? 18.612 10.457 4.341 1.00 70.31 221 GLN A CA 1
ATOM 1705 C C . GLN A 1 221 ? 19.771 9.722 5.013 1.00 70.31 221 GLN A C 1
ATOM 1707 O O . GLN A 1 221 ? 19.952 8.522 4.803 1.00 70.31 221 GLN A O 1
ATOM 1712 N N . GLU A 1 222 ? 20.547 10.453 5.805 1.00 71.69 222 GLU A N 1
ATOM 1713 C CA . GLU A 1 222 ? 21.753 9.947 6.463 1.00 71.69 222 GLU A CA 1
ATOM 1714 C C . GLU A 1 222 ? 21.394 9.123 7.713 1.00 71.69 222 GLU A C 1
ATOM 1716 O O . GLU A 1 222 ? 20.600 9.560 8.560 1.00 71.69 222 GLU A O 1
ATOM 1721 N N . ASP A 1 223 ? 21.947 7.911 7.820 1.00 66.88 223 ASP A N 1
ATOM 1722 C CA . ASP A 1 223 ? 21.837 7.090 9.030 1.00 66.88 223 ASP A CA 1
ATOM 1723 C C . ASP A 1 223 ? 22.831 7.513 10.128 1.00 66.88 223 ASP A C 1
ATOM 1725 O O . ASP A 1 223 ? 23.616 8.444 9.975 1.00 66.88 223 ASP A O 1
ATOM 1729 N N . ASP A 1 224 ? 22.805 6.810 11.264 1.00 63.81 224 ASP A N 1
ATOM 1730 C CA . ASP A 1 224 ? 23.711 7.054 12.398 1.00 63.81 224 ASP A CA 1
ATOM 1731 C C . ASP A 1 224 ? 25.196 6.796 12.083 1.00 63.81 224 ASP A C 1
ATOM 1733 O O . ASP A 1 224 ? 26.062 7.130 12.889 1.00 63.81 224 ASP A O 1
ATOM 1737 N N . GLN A 1 225 ? 25.500 6.176 10.940 1.00 61.56 225 GLN A N 1
ATOM 1738 C CA . GLN A 1 225 ? 26.853 5.845 10.492 1.00 61.56 225 GLN A CA 1
ATOM 1739 C C . GLN A 1 225 ? 27.351 6.787 9.388 1.00 61.56 225 GLN A C 1
ATOM 1741 O O . GLN A 1 225 ? 28.449 6.582 8.868 1.00 61.56 225 GLN A O 1
ATOM 1746 N N . GLY A 1 226 ? 26.575 7.813 9.030 1.00 60.66 226 GLY A N 1
ATOM 1747 C CA . GLY A 1 226 ? 26.914 8.736 7.951 1.00 60.66 226 GLY A CA 1
ATOM 1748 C C . GLY A 1 226 ? 26.657 8.178 6.549 1.00 60.66 226 GLY A C 1
ATOM 1749 O O . GLY A 1 226 ? 27.196 8.689 5.568 1.00 60.66 226 GLY A O 1
ATOM 1750 N N . ILE A 1 227 ? 25.878 7.099 6.432 1.00 61.19 227 ILE A N 1
ATOM 1751 C CA . ILE A 1 227 ? 25.563 6.441 5.164 1.00 61.19 227 ILE A CA 1
ATOM 1752 C C . ILE A 1 227 ? 24.213 6.952 4.659 1.00 61.19 227 ILE A C 1
ATOM 1754 O O . ILE A 1 227 ? 23.195 6.866 5.346 1.00 61.19 227 ILE A O 1
ATOM 1758 N N . ASP A 1 228 ? 24.191 7.450 3.422 1.00 61.44 228 ASP A N 1
ATOM 1759 C CA . ASP A 1 228 ? 22.975 7.950 2.783 1.00 61.44 228 ASP A CA 1
ATOM 1760 C C . ASP A 1 228 ? 22.086 6.805 2.266 1.00 61.44 228 ASP A C 1
ATOM 1762 O O . ASP A 1 228 ? 22.424 6.068 1.325 1.00 61.44 228 ASP A O 1
ATOM 1766 N N . HIS A 1 229 ? 20.892 6.695 2.848 1.00 61.69 229 HIS A N 1
ATOM 1767 C CA . HIS A 1 229 ? 19.859 5.747 2.441 1.00 61.69 229 HIS A CA 1
ATOM 1768 C C . HIS A 1 229 ? 18.763 6.441 1.639 1.00 61.69 229 HIS A C 1
ATOM 1770 O O . HIS A 1 229 ? 18.323 7.524 2.014 1.00 61.69 229 HIS A O 1
ATOM 1776 N N . PRO A 1 230 ? 18.253 5.827 0.559 1.00 58.88 230 PRO A N 1
ATOM 1777 C CA . PRO A 1 230 ? 17.099 6.364 -0.145 1.00 58.88 230 PRO A CA 1
ATOM 1778 C C . PRO A 1 230 ? 15.872 6.407 0.774 1.00 58.88 230 PRO A C 1
ATOM 1780 O O . PRO A 1 230 ? 15.373 5.374 1.222 1.00 58.88 230 PRO A O 1
ATOM 1783 N N . GLY A 1 231 ? 15.385 7.620 1.035 1.00 52.41 231 GLY A N 1
ATOM 1784 C CA . GLY A 1 231 ? 14.148 7.878 1.756 1.00 52.41 231 GLY A CA 1
ATOM 1785 C C . GLY A 1 231 ? 12.958 7.536 0.864 1.00 52.41 231 GLY A C 1
ATOM 1786 O O . GLY A 1 231 ? 12.899 7.919 -0.309 1.00 52.41 231 GLY A O 1
ATOM 1787 N N . GLY A 1 232 ? 12.001 6.776 1.395 1.00 43.91 232 GLY A N 1
ATOM 1788 C CA . GLY A 1 232 ? 10.822 6.346 0.646 1.00 43.91 232 GLY A CA 1
ATOM 1789 C C . GLY A 1 232 ? 9.970 7.528 0.174 1.00 43.91 232 GLY A C 1
ATOM 1790 O O . GLY A 1 232 ? 9.072 7.955 0.889 1.00 43.91 232 GLY A O 1
ATOM 1791 N N . GLY A 1 233 ? 10.211 8.044 -1.036 1.00 36.81 233 GLY A N 1
ATOM 1792 C CA . GLY A 1 233 ? 9.428 9.180 -1.528 1.00 36.81 233 GLY A CA 1
ATOM 1793 C C . GLY A 1 233 ? 9.670 9.656 -2.957 1.00 36.81 233 GLY A C 1
ATOM 1794 O O . GLY A 1 233 ? 8.717 10.112 -3.583 1.00 36.81 233 GLY A O 1
ATOM 1795 N N . VAL A 1 234 ? 10.872 9.536 -3.531 1.00 34.50 234 VAL A N 1
ATOM 1796 C CA . VAL A 1 234 ? 11.130 10.128 -4.859 1.00 34.50 234 VAL A CA 1
ATOM 1797 C C . VAL A 1 234 ? 11.969 9.204 -5.729 1.00 34.50 234 VAL A C 1
ATOM 1799 O O . VAL A 1 234 ? 13.058 8.788 -5.352 1.00 34.50 234 VAL A O 1
ATOM 1802 N N . THR A 1 235 ? 11.463 8.886 -6.921 1.00 35.44 235 THR A N 1
ATOM 1803 C CA . THR A 1 235 ? 12.303 8.401 -8.023 1.00 35.44 235 THR A CA 1
ATOM 1804 C C . THR A 1 235 ? 11.771 8.881 -9.366 1.00 35.44 235 THR A C 1
ATOM 1806 O O . THR A 1 235 ? 10.627 8.606 -9.741 1.00 35.44 235 THR A O 1
ATOM 1809 N N . CYS A 1 236 ? 12.674 9.567 -10.071 1.00 33.03 236 CYS A N 1
ATOM 1810 C CA . CYS A 1 236 ? 12.804 9.692 -11.521 1.00 33.03 236 CYS A CA 1
ATOM 1811 C C . CYS A 1 236 ? 11.474 9.788 -12.293 1.00 33.03 236 CYS A C 1
ATOM 1813 O O . CYS A 1 236 ? 10.884 8.789 -12.728 1.00 33.03 236 CYS A O 1
ATOM 1815 N N . LYS A 1 237 ? 11.006 11.019 -12.511 1.00 28.64 237 LYS A N 1
ATOM 1816 C CA . LYS A 1 237 ? 10.124 11.311 -13.639 1.00 28.64 237 LYS A CA 1
ATOM 1817 C C . LYS A 1 237 ? 11.040 11.789 -14.760 1.00 28.64 237 LYS A C 1
ATOM 1819 O O . LYS A 1 237 ? 11.520 12.913 -14.710 1.00 28.64 237 LYS A O 1
ATOM 1824 N N . GLN A 1 238 ? 11.294 10.929 -15.744 1.00 32.12 238 GLN A N 1
ATOM 1825 C CA . GLN A 1 238 ? 11.901 11.353 -17.000 1.00 32.12 238 GLN A CA 1
ATOM 1826 C C . GLN A 1 238 ? 10.906 12.307 -17.670 1.00 32.12 238 GLN A C 1
ATOM 1828 O O . GLN A 1 238 ? 9.964 11.884 -18.339 1.00 32.12 238 GLN A O 1
ATOM 1833 N N . ILE A 1 239 ? 11.044 13.601 -17.394 1.00 27.16 239 ILE A N 1
ATOM 1834 C CA . ILE A 1 239 ? 10.371 14.637 -18.164 1.00 27.16 239 ILE A CA 1
ATOM 1835 C C . ILE A 1 239 ? 11.197 14.744 -19.440 1.00 27.16 239 ILE A C 1
ATOM 1837 O O . ILE A 1 239 ? 12.290 15.300 -19.444 1.00 27.16 239 ILE A O 1
ATOM 1841 N N . LEU A 1 240 ? 10.708 14.113 -20.508 1.00 26.98 240 LEU A N 1
ATOM 1842 C CA . LEU A 1 240 ? 11.185 14.370 -21.861 1.00 26.98 240 LEU A CA 1
ATOM 1843 C C . LEU A 1 240 ? 10.903 15.846 -22.163 1.00 26.98 240 LEU A C 1
ATOM 1845 O O . LEU A 1 240 ? 9.786 16.205 -22.531 1.00 26.98 240 LEU A O 1
ATOM 1849 N N . CYS A 1 241 ? 11.898 16.709 -21.966 1.00 25.27 241 CYS A N 1
ATOM 1850 C CA . CYS A 1 241 ? 11.856 18.073 -22.471 1.00 25.27 241 CYS A CA 1
ATOM 1851 C C . CYS A 1 241 ? 11.976 18.004 -23.997 1.00 25.27 241 CYS A C 1
ATOM 1853 O O . CYS A 1 241 ? 13.066 17.874 -24.547 1.00 25.27 241 CYS A O 1
ATOM 1855 N N . ALA A 1 242 ? 10.843 18.045 -24.695 1.00 25.33 242 ALA A N 1
ATOM 1856 C CA . ALA A 1 242 ? 10.816 18.283 -26.130 1.00 25.33 242 ALA A CA 1
ATOM 1857 C C . ALA A 1 242 ? 11.066 19.780 -26.381 1.00 25.33 242 ALA A C 1
ATOM 1859 O O . ALA A 1 242 ? 10.127 20.568 -26.440 1.00 25.33 242 ALA A O 1
ATOM 1860 N N . GLY A 1 243 ? 12.336 20.182 -26.474 1.00 28.88 243 GLY A N 1
ATOM 1861 C CA . GLY A 1 243 ? 12.730 21.540 -26.863 1.00 28.88 243 GLY A CA 1
ATOM 1862 C C . GLY A 1 243 ? 14.155 21.905 -26.428 1.00 28.88 243 GLY A C 1
ATOM 1863 O O . GLY A 1 243 ? 14.635 21.360 -25.434 1.00 28.88 243 GLY A O 1
ATOM 1864 N N . PRO A 1 244 ? 14.851 22.799 -27.158 1.00 27.58 244 PRO A N 1
ATOM 1865 C CA . PRO A 1 244 ? 16.216 23.196 -26.828 1.00 27.58 244 PRO A CA 1
ATOM 1866 C C . PRO A 1 244 ? 16.220 23.969 -25.504 1.00 27.58 244 PRO A C 1
ATOM 1868 O O . PRO A 1 244 ? 15.693 25.077 -25.414 1.00 27.58 244 PRO A O 1
ATOM 1871 N N . VAL A 1 245 ? 16.804 23.374 -24.465 1.00 35.03 245 VAL A N 1
ATOM 1872 C CA . VAL A 1 245 ? 17.045 24.056 -23.190 1.00 35.03 245 VAL A CA 1
ATOM 1873 C C . VAL A 1 245 ? 18.219 25.008 -23.408 1.00 35.03 245 VAL A C 1
ATOM 1875 O O . VAL A 1 245 ? 19.317 24.574 -23.752 1.00 35.03 245 VAL A O 1
ATOM 1878 N N . SER A 1 246 ? 17.976 26.314 -23.271 1.00 27.06 246 SER A N 1
ATOM 1879 C CA . SER A 1 246 ? 19.022 27.333 -23.374 1.00 27.06 246 SER A CA 1
ATOM 1880 C C . SER A 1 246 ? 20.122 27.072 -22.346 1.00 27.06 246 SER A C 1
ATOM 1882 O O . SER A 1 246 ? 19.827 26.777 -21.187 1.00 27.06 246 SER A O 1
ATOM 1884 N N . SER A 1 247 ? 21.370 27.262 -22.760 1.00 27.84 247 SER A N 1
ATOM 1885 C CA . SER A 1 247 ? 22.632 27.002 -22.051 1.00 27.84 247 SER A CA 1
ATOM 1886 C C . SER A 1 247 ? 22.832 27.693 -20.688 1.00 27.84 247 SER A C 1
ATOM 1888 O O . SER A 1 247 ? 23.889 27.539 -20.092 1.00 27.84 247 SER A O 1
ATOM 1890 N N . ALA A 1 248 ? 21.847 28.418 -20.155 1.00 27.38 248 ALA A N 1
ATOM 1891 C CA . ALA A 1 248 ? 21.979 29.193 -18.919 1.00 27.38 248 ALA A CA 1
ATOM 1892 C C . ALA A 1 248 ? 21.735 28.396 -17.618 1.00 27.38 248 ALA A C 1
ATOM 1894 O O . ALA A 1 248 ? 22.077 28.878 -16.545 1.00 27.38 248 ALA A O 1
ATOM 1895 N N . LEU A 1 249 ? 21.162 27.185 -17.679 1.00 30.95 249 LEU A N 1
ATOM 1896 C CA . LEU A 1 249 ? 20.888 26.360 -16.485 1.00 30.95 249 LEU A CA 1
ATOM 1897 C C . LEU A 1 249 ? 21.958 25.290 -16.199 1.00 30.95 249 LEU A C 1
ATOM 1899 O O . LEU A 1 249 ? 21.933 24.682 -15.133 1.00 30.95 249 LEU A O 1
ATOM 1903 N N . CYS A 1 250 ? 22.906 25.063 -17.116 1.00 28.80 250 CYS A N 1
ATOM 1904 C CA . CYS A 1 250 ? 23.920 24.011 -16.969 1.00 28.80 250 CYS A CA 1
ATOM 1905 C C . CYS A 1 250 ? 25.182 24.448 -16.205 1.00 28.80 250 CYS A C 1
ATOM 1907 O O . CYS A 1 250 ? 25.888 23.588 -15.689 1.00 28.80 250 CYS A O 1
ATOM 1909 N N . GLU A 1 251 ? 25.466 25.747 -16.080 1.00 25.50 251 GLU A N 1
ATOM 1910 C CA . GLU A 1 251 ? 26.688 26.211 -15.395 1.00 25.50 251 GLU A CA 1
ATOM 1911 C C . GLU A 1 251 ? 26.556 26.273 -13.863 1.00 25.50 251 GLU A C 1
ATOM 1913 O O . GLU A 1 251 ? 27.563 26.331 -13.163 1.00 25.50 251 GLU A O 1
ATOM 1918 N N . GLY A 1 252 ? 25.341 26.178 -13.313 1.00 27.58 252 GLY A N 1
ATOM 1919 C CA . GLY A 1 252 ? 25.114 26.243 -11.863 1.00 27.58 252 GLY A CA 1
ATOM 1920 C C . GLY A 1 252 ? 25.286 24.925 -11.096 1.00 27.58 252 GLY A C 1
ATOM 1921 O O . GLY A 1 252 ? 25.299 24.953 -9.872 1.00 27.58 252 GLY A O 1
ATOM 1922 N N . ALA A 1 253 ? 25.403 23.779 -11.777 1.00 31.98 253 ALA A N 1
ATOM 1923 C CA . ALA A 1 253 ? 25.342 22.451 -11.144 1.00 31.98 253 ALA A CA 1
ATOM 1924 C C . ALA A 1 253 ? 26.685 21.693 -11.106 1.00 31.98 253 ALA A C 1
ATOM 1926 O O . ALA A 1 253 ? 26.727 20.543 -10.679 1.00 31.98 253 ALA A O 1
ATOM 1927 N N . VAL A 1 254 ? 27.788 22.317 -11.541 1.00 30.47 254 VAL A N 1
ATOM 1928 C CA . VAL A 1 254 ? 29.139 21.711 -11.488 1.00 30.47 254 VAL A CA 1
ATOM 1929 C C . VAL A 1 254 ? 29.891 22.092 -10.198 1.00 30.47 254 VAL A C 1
ATOM 1931 O O . VAL A 1 254 ? 30.932 21.521 -9.886 1.00 30.47 254 VAL A O 1
ATOM 1934 N N . GLY A 1 255 ? 29.356 23.017 -9.397 1.00 25.11 255 GLY A N 1
ATOM 1935 C CA . GLY A 1 255 ? 29.895 23.360 -8.081 1.00 25.11 255 GLY A CA 1
ATOM 1936 C C . GLY A 1 255 ? 29.049 22.742 -6.978 1.00 25.11 255 GLY A C 1
ATOM 1937 O O . GLY A 1 255 ? 27.883 23.093 -6.848 1.00 25.11 255 GLY A O 1
ATOM 1938 N N . GLY A 1 256 ? 29.627 21.838 -6.185 1.00 28.77 256 GLY A N 1
ATOM 1939 C CA . GLY A 1 256 ? 28.982 21.236 -5.017 1.00 28.77 256 GLY A CA 1
ATOM 1940 C C . GLY A 1 256 ? 28.644 22.263 -3.935 1.00 28.77 256 GLY A C 1
ATOM 1941 O O . GLY A 1 256 ? 29.393 22.431 -2.975 1.00 28.77 256 GLY A O 1
ATOM 1942 N N . THR A 1 257 ? 27.511 22.943 -4.078 1.00 22.72 257 THR A N 1
ATOM 1943 C CA . THR A 1 257 ? 26.935 23.812 -3.054 1.00 22.72 257 THR A CA 1
ATOM 1944 C C . THR A 1 257 ? 25.740 23.129 -2.403 1.00 22.72 257 THR A C 1
ATOM 1946 O O . THR A 1 257 ? 24.680 22.939 -2.996 1.00 22.72 257 THR A O 1
ATOM 1949 N N . TRP A 1 258 ? 25.950 22.759 -1.141 1.00 27.67 258 TRP A N 1
ATOM 1950 C CA . TRP A 1 258 ? 24.937 22.334 -0.188 1.00 27.67 258 TRP A CA 1
ATOM 1951 C C . TRP A 1 258 ? 23.863 23.421 -0.064 1.00 27.67 258 TRP A C 1
ATOM 1953 O O . TRP A 1 258 ? 24.134 24.511 0.434 1.00 27.67 258 TRP A O 1
ATOM 1963 N N . LEU A 1 259 ? 22.653 23.137 -0.538 1.00 24.05 259 LEU A N 1
ATOM 1964 C CA . LEU A 1 259 ? 21.470 23.941 -0.242 1.00 24.05 259 LEU A CA 1
ATOM 1965 C C . LEU A 1 259 ? 20.672 23.211 0.838 1.00 24.05 259 LEU A C 1
ATOM 1967 O O . LEU A 1 259 ? 19.897 22.300 0.547 1.00 24.05 259 LEU A O 1
ATOM 1971 N N . GLU A 1 260 ? 20.909 23.600 2.090 1.00 23.11 260 GLU A N 1
ATOM 1972 C CA . GLU A 1 260 ? 20.041 23.271 3.220 1.00 23.11 260 GLU A CA 1
ATOM 1973 C C . GLU A 1 260 ? 18.671 23.926 2.988 1.00 23.11 260 GLU A C 1
ATOM 1975 O O . GLU A 1 260 ? 18.559 25.152 2.936 1.00 23.11 260 GLU A O 1
ATOM 1980 N N . PHE A 1 261 ? 17.625 23.116 2.832 1.00 25.06 261 PHE A N 1
ATOM 1981 C CA . PHE A 1 261 ? 16.244 23.585 2.919 1.00 25.06 261 PHE A CA 1
ATOM 1982 C C . PHE A 1 261 ? 15.706 23.252 4.315 1.00 25.06 261 PHE A C 1
ATOM 1984 O O . PHE A 1 261 ? 15.586 22.077 4.668 1.00 25.06 261 PHE A O 1
ATOM 1991 N N . LEU A 1 262 ? 15.430 24.310 5.087 1.00 26.62 262 LEU A N 1
ATOM 1992 C CA . LEU A 1 262 ? 14.585 24.316 6.289 1.00 26.62 262 LEU A CA 1
ATOM 1993 C C . LEU A 1 262 ? 13.118 24.033 5.938 1.00 26.62 262 LEU A C 1
ATOM 1995 O O . LEU A 1 262 ? 12.673 24.492 4.858 1.00 26.62 262 LEU A O 1
#

Foldseek 3Di:
DPPLQQLAFDDPVVQVVQWDDDPVDIGTDRTGDPPPPCSQVVQVVVVCVLCPPLPQWDDHRLDIDHDDPDPVSQVVSVVSSVVSCVVSVHDDDPVPDDPDDQWDQDPQWIDHPQWTWHDVVLLVCLLPQDDDPDLVSLVVSCVSLVVCQLQADPLCVLCVVSVVLNDPPDPNDCDPSNVNSSVVSSVSSVVGQIAGEDDPVFFWDWDWDADPQFIWIFIWDQDPVRDTHGHPDDTDDGPPPPDDDPPPPPVVPPDPDDDGDD

Radius of gyration: 24.29 Å; Cα contacts (8 Å, |Δi|>4): 288; chains: 1; bounding box: 68×46×62 Å

Solvent-accessible surface area (backbone atoms only — not comparable to full-atom values): 15971 Å² total; per-residue (Å²): 71,50,66,58,54,62,71,40,74,46,53,74,70,55,16,65,74,51,50,47,78,52,103,89,48,82,48,61,40,64,34,39,61,90,87,52,90,58,46,65,61,56,49,34,52,51,49,48,64,61,53,54,88,48,79,58,55,50,74,57,70,63,48,74,50,76,61,66,96,45,72,70,60,39,55,53,47,50,52,52,51,52,51,40,33,56,74,68,71,52,55,74,41,67,94,78,59,84,77,95,63,72,57,46,82,53,100,80,25,34,39,37,88,63,33,42,38,76,40,62,76,64,46,50,56,58,61,69,49,71,86,62,89,44,58,70,49,44,52,52,50,51,56,59,54,54,74,47,39,80,49,36,88,65,44,67,69,52,41,39,63,56,54,56,47,60,39,88,91,44,79,85,70,91,44,73,68,37,52,51,32,53,51,48,52,39,50,45,60,67,60,62,54,63,29,37,61,70,59,88,90,53,77,77,43,77,51,72,51,78,53,103,84,34,37,39,41,41,33,27,31,67,50,99,83,73,48,76,34,50,29,78,82,49,65,53,70,67,60,76,73,90,65,90,77,69,80,80,73,68,75,71,73,79,58,96,69,88,77,87,80,132

Organism: NCBI:txid88201

Nearest PDB structures (foldseek):
  8wut-assembly1_E  TM=8.872E-01  e=1.150E-16  Moloney murine leukemia virus
  8ygj-assembly1_E  TM=8.946E-01  e=1.191E-15  Moloney murine leukemia virus
  7o0h-assembly1_A  TM=8.666E-01  e=1.249E-12  White-tufted-ear marmoset simian foamy virus
  7o0g-assembly1_A  TM=8.504E-01  e=1.758E-12  White-tufted-ear marmoset simian foamy virus
  7o24-assembly1_A  TM=8.717E-01  e=4.633E-12  White-tufted-ear marmoset simian foamy virus

Mean predicted aligned error: 13.43 Å